Protein AF-A0AA35XFC2-F1 (afdb_monomer_lite)

Foldseek 3Di:
DDPPPPCDDFLADPVLVVLVVVVVVLLVCLVVVLVCNVVSVVVNLLSLLLLLLLLCVPQFPVLVPDPPVLDADPLQVVSSVCCCVQAEDDPPPPDPDDDDDDPSCPRHDYRDDDDPVQQQCDVLCLSNLVVSVSSLSSSLVSLVVLVVCVVSSVVRHDPVCVVVVVCSNVRPSVRSNSSVRSSNVSSVCVLDVPVVLVVQVVPDDPDPVPPDPDDRPSVVVVCCSVVSNVVPD

Organism: Geodia barretti (NCBI:txid519541)

Sequence (233 aa):
MRSSSSTRGPLLANTTLTVLRFFGHYMRMMNVLKPIAFDVLECLSQLFDYYLFGVYDFFVKDLEYLPDNTQLSSKLLTSLKRISESFIIASEEMTPMASHSTTDDQFKVTKPWVNSAVSLTDGNTLFGLSCRMVAVESLVHLAQQFENLLPYMECMIPESKMSFLRQFVSQTVQTAPELRKPAYHGIAIKALPCDQILQRMVTVKWDIRDIKSQHSSYVDSLVQILTCQEVHQ

InterPro domains:
  IPR019514 Syndetin, C-terminal [PF10474] (126-226)
  IPR040047 Syndetin [PTHR13258] (6-226)

pLDDT: mean 78.71, std 16.16, range [35.0, 95.81]

Secondary structure (DSSP, 8-state):
-------PPP---HHHHHHHHHHHHHHHHHHH-GGGHHHHHHHHHHHHHHHHHHHHHHHTGGG----GGGPPPHHHHHHHHHHHHHHEE-TT---S------TTGGG-EEPP---TT--SS-GGGGGGHHHHHHHHHHHHHHHHHHHHHHHHHHHHS-GGGHHHHHHHHHHTGGGGGGGHHHHHHHHHHHHS-HHHHHHHHHTS---TTT--SSPPHHHHHHHHHHHHTTTT-

Radius of gyration: 23.42 Å; chains: 1; bounding box: 45×32×81 Å

Structure (mmCIF, N/CA/C/O backbone):
data_AF-A0AA35XFC2-F1
#
_entry.id   AF-A0AA35XFC2-F1
#
loop_
_atom_site.group_PDB
_atom_site.id
_atom_site.type_symbol
_atom_site.label_atom_id
_atom_site.label_alt_id
_atom_site.label_comp_id
_atom_site.label_asym_id
_atom_site.label_entity_id
_atom_site.label_seq_id
_atom_site.pdbx_PDB_ins_code
_atom_site.Cartn_x
_atom_site.Cartn_y
_atom_site.Cartn_z
_atom_site.occupancy
_atom_site.B_iso_or_equiv
_atom_site.auth_seq_id
_atom_site.auth_comp_id
_atom_site.auth_asym_id
_atom_site.auth_atom_id
_atom_site.pdbx_PDB_model_num
ATOM 1 N N . MET A 1 1 ? -22.639 -5.103 -28.848 1.00 35.00 1 MET A N 1
ATOM 2 C CA . MET A 1 1 ? -21.876 -6.280 -28.380 1.00 35.00 1 MET A CA 1
ATOM 3 C C . MET A 1 1 ? -21.299 -5.942 -27.011 1.00 35.00 1 MET A C 1
ATOM 5 O O . MET A 1 1 ? -20.429 -5.089 -26.932 1.00 35.00 1 MET A O 1
ATOM 9 N N . ARG A 1 2 ? -21.865 -6.496 -25.930 1.00 35.19 2 ARG A N 1
ATOM 10 C CA . ARG A 1 2 ? -21.335 -6.345 -24.564 1.00 35.19 2 ARG A CA 1
ATOM 11 C C . ARG A 1 2 ? -20.136 -7.281 -24.435 1.00 35.19 2 ARG A C 1
ATOM 13 O O . ARG A 1 2 ? -20.319 -8.491 -24.514 1.00 35.19 2 ARG A O 1
ATOM 20 N N . SER A 1 3 ? -18.935 -6.736 -24.269 1.00 39.56 3 SER A N 1
ATOM 21 C CA . SER A 1 3 ? -17.773 -7.522 -23.861 1.00 39.56 3 SER A CA 1
ATOM 22 C C . SER A 1 3 ? -18.047 -8.089 -22.471 1.00 39.56 3 SER A C 1
ATOM 24 O O . SER A 1 3 ? -18.273 -7.337 -21.523 1.00 39.56 3 SER A O 1
ATOM 26 N N . SER A 1 4 ? -18.058 -9.411 -22.358 1.00 38.75 4 SER A N 1
ATOM 27 C CA . SER A 1 4 ? -18.057 -10.131 -21.092 1.00 38.75 4 SER A CA 1
ATOM 28 C C . SER A 1 4 ? -16.815 -9.730 -20.297 1.00 38.75 4 SER A C 1
ATOM 30 O O . SER A 1 4 ? -15.719 -10.230 -20.553 1.00 38.75 4 SER A O 1
ATOM 32 N N . SER A 1 5 ? -16.967 -8.810 -19.346 1.00 41.31 5 SER A N 1
ATOM 33 C CA . SER A 1 5 ? -15.978 -8.604 -18.297 1.00 41.31 5 SER A CA 1
ATOM 34 C C . SER A 1 5 ? -15.916 -9.899 -17.496 1.00 41.31 5 SER A C 1
ATOM 36 O O . SER A 1 5 ? -16.774 -10.152 -16.653 1.00 41.31 5 SER A O 1
ATOM 38 N N . SER A 1 6 ? -14.943 -10.756 -17.803 1.00 47.03 6 SER A N 1
ATOM 39 C CA . SER A 1 6 ? -14.538 -11.828 -16.902 1.00 47.03 6 SER A CA 1
ATOM 40 C C . SER A 1 6 ? -14.260 -11.167 -15.558 1.00 47.03 6 SER A C 1
ATOM 42 O O . SER A 1 6 ? -13.271 -10.445 -15.438 1.00 47.03 6 SER A O 1
ATOM 44 N N . THR A 1 7 ? -15.142 -11.360 -14.579 1.00 49.88 7 THR A N 1
ATOM 45 C CA . THR A 1 7 ? -15.007 -10.835 -13.218 1.00 49.88 7 THR A CA 1
ATOM 46 C C . THR A 1 7 ? -13.847 -11.566 -12.545 1.00 49.88 7 THR A C 1
ATOM 48 O O . THR A 1 7 ? -14.037 -12.484 -11.753 1.00 49.88 7 THR A O 1
ATOM 51 N N . ARG A 1 8 ? -12.612 -11.242 -12.946 1.00 66.62 8 ARG A N 1
ATOM 52 C CA . ARG A 1 8 ? -11.404 -11.720 -12.280 1.00 66.62 8 ARG A CA 1
ATOM 53 C C . ARG A 1 8 ? -11.463 -11.161 -10.862 1.00 66.62 8 ARG A C 1
ATOM 55 O O . ARG A 1 8 ? -11.641 -9.957 -10.686 1.00 66.62 8 ARG A O 1
ATOM 62 N N . GLY A 1 9 ? -11.413 -12.054 -9.875 1.00 74.44 9 GLY A N 1
ATOM 63 C CA . GLY A 1 9 ? -11.414 -11.680 -8.464 1.00 74.44 9 GLY A CA 1
ATOM 64 C C . GLY A 1 9 ? -10.260 -10.727 -8.126 1.00 74.44 9 GLY A C 1
ATOM 65 O O . GLY A 1 9 ? -9.338 -10.563 -8.931 1.00 74.44 9 GLY A O 1
ATOM 66 N N . PRO A 1 10 ? -10.301 -10.082 -6.950 1.00 82.62 10 PRO A N 1
ATOM 67 C CA . PRO A 1 10 ? -9.253 -9.155 -6.548 1.00 82.62 10 PRO A CA 1
ATOM 68 C C . PRO A 1 10 ? -7.893 -9.859 -6.476 1.00 82.62 10 PRO A C 1
ATOM 70 O O . PRO A 1 10 ? -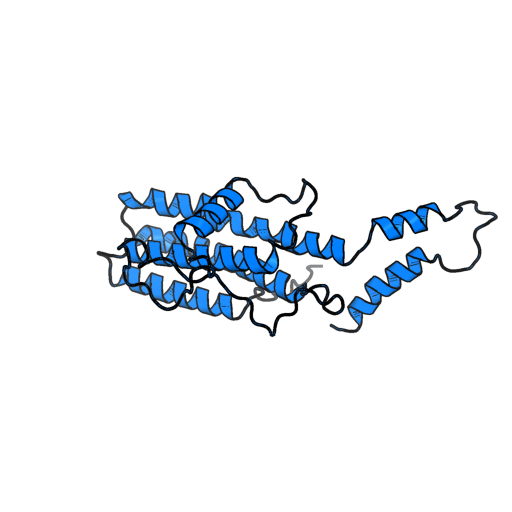7.792 -11.003 -6.028 1.00 82.62 10 PRO A O 1
ATOM 73 N N . LEU A 1 11 ? -6.843 -9.161 -6.907 1.00 85.50 11 LEU A N 1
ATOM 74 C CA . LEU A 1 11 ? -5.463 -9.612 -6.751 1.00 85.50 11 LEU A CA 1
ATOM 75 C C . LEU A 1 11 ? -5.070 -9.448 -5.284 1.00 85.50 11 LEU A C 1
ATOM 77 O O . LEU A 1 11 ? -5.029 -8.326 -4.784 1.00 85.50 11 LEU A O 1
ATOM 81 N N . LEU A 1 12 ? -4.829 -10.566 -4.596 1.00 89.50 12 LEU A N 1
ATOM 82 C CA . LEU A 1 12 ? -4.568 -10.585 -3.160 1.00 89.50 12 LEU A CA 1
ATOM 83 C C . LEU A 1 12 ? -3.344 -11.434 -2.824 1.00 89.50 12 LEU A C 1
ATOM 85 O O . LEU A 1 12 ? -3.270 -12.611 -3.174 1.00 89.50 12 LEU A O 1
ATOM 89 N N . ALA A 1 13 ? -2.409 -10.846 -2.083 1.00 91.94 13 ALA A N 1
ATOM 90 C CA . ALA A 1 13 ? -1.320 -11.565 -1.448 1.00 91.94 13 ALA A CA 1
ATOM 91 C C . ALA A 1 13 ? -1.831 -12.353 -0.233 1.00 91.94 13 ALA A C 1
ATOM 93 O O . ALA A 1 13 ? -2.756 -11.936 0.471 1.00 91.94 13 ALA A O 1
ATOM 94 N N . ASN A 1 14 ? -1.161 -13.466 0.077 1.00 91.00 14 ASN A N 1
ATOM 95 C CA . ASN A 1 14 ? -1.465 -14.276 1.262 1.00 91.00 14 ASN A CA 1
ATOM 96 C C . ASN A 1 14 ? -1.431 -13.447 2.555 1.00 91.00 14 ASN A C 1
ATOM 98 O O . ASN A 1 14 ? -2.310 -13.586 3.404 1.00 91.00 14 ASN A O 1
ATOM 102 N N . THR A 1 15 ? -0.461 -12.538 2.680 1.00 91.62 15 THR A N 1
ATOM 103 C CA . THR A 1 15 ? -0.349 -11.627 3.827 1.00 91.62 15 THR A CA 1
ATOM 104 C C . THR A 1 15 ? -1.590 -10.750 3.970 1.00 91.62 15 THR A C 1
ATOM 106 O O . THR A 1 15 ? -2.108 -10.605 5.071 1.00 91.62 15 THR A O 1
ATOM 109 N N . THR A 1 16 ? -2.131 -10.227 2.869 1.00 93.62 16 THR A N 1
ATOM 110 C CA . THR A 1 16 ? -3.340 -9.389 2.874 1.00 93.62 16 THR A CA 1
ATOM 111 C C . THR A 1 16 ? -4.568 -10.170 3.311 1.00 93.62 16 THR A C 1
ATOM 113 O O . THR A 1 16 ? -5.366 -9.664 4.092 1.00 93.62 16 THR A O 1
ATOM 116 N N . LEU A 1 17 ? -4.709 -11.423 2.863 1.00 93.62 17 LEU A N 1
ATOM 117 C CA . LEU A 1 17 ? -5.784 -12.303 3.326 1.00 93.62 17 LEU A CA 1
ATOM 118 C C . LEU A 1 17 ? -5.699 -12.535 4.837 1.00 93.62 17 LEU A C 1
ATOM 120 O O . LEU A 1 17 ? -6.719 -12.547 5.522 1.00 93.62 17 LEU A O 1
ATOM 124 N N . THR A 1 18 ? -4.490 -12.695 5.371 1.00 94.00 18 THR A N 1
ATOM 125 C CA . THR A 1 18 ? -4.266 -12.807 6.816 1.00 94.00 18 THR A CA 1
ATOM 126 C C . THR A 1 18 ? -4.624 -11.511 7.549 1.00 94.00 18 THR A C 1
ATOM 128 O O . THR A 1 18 ? -5.332 -11.568 8.551 1.00 94.00 18 THR A O 1
ATOM 131 N N . VAL A 1 19 ? -4.234 -10.343 7.028 1.00 94.88 19 VAL A N 1
ATOM 132 C CA . VAL A 1 19 ? -4.614 -9.036 7.601 1.00 94.88 19 VAL A CA 1
ATOM 133 C C . VAL A 1 19 ? -6.136 -8.836 7.581 1.00 94.88 19 VAL A C 1
ATOM 135 O O . VAL A 1 19 ? -6.712 -8.450 8.594 1.00 94.88 19 VAL A O 1
ATOM 138 N N . LEU A 1 20 ? -6.818 -9.195 6.489 1.00 93.88 20 LEU A N 1
ATOM 139 C CA . LEU A 1 20 ? -8.285 -9.158 6.403 1.00 93.88 20 LEU A CA 1
ATOM 140 C C . LEU A 1 20 ? -8.959 -10.086 7.421 1.00 93.88 20 LEU A C 1
ATOM 142 O O . LEU A 1 20 ? -9.974 -9.723 8.016 1.00 93.88 20 LEU A O 1
ATOM 146 N N . ARG A 1 21 ? -8.400 -11.278 7.665 1.00 94.38 21 ARG A N 1
ATOM 147 C CA . ARG A 1 21 ? -8.893 -12.159 8.737 1.00 94.38 21 ARG A CA 1
ATOM 148 C C . ARG A 1 21 ? -8.755 -11.488 10.099 1.00 94.38 21 ARG A C 1
ATOM 150 O O . ARG A 1 21 ? -9.705 -11.521 10.880 1.00 94.38 21 ARG A O 1
ATOM 157 N N . PHE A 1 22 ? -7.620 -10.839 10.366 1.00 94.44 22 PHE A N 1
ATOM 158 C CA . PHE A 1 22 ? -7.449 -10.066 11.593 1.00 94.44 22 PHE A CA 1
ATOM 159 C C . PHE A 1 22 ? -8.472 -8.942 11.701 1.00 94.44 22 PHE A C 1
ATOM 161 O O . PHE A 1 22 ? -9.085 -8.832 12.756 1.00 94.44 22 PHE A O 1
ATOM 168 N N . PHE A 1 23 ? -8.767 -8.197 10.633 1.00 94.25 23 PHE A N 1
ATOM 169 C CA . PHE A 1 23 ? -9.815 -7.167 10.664 1.00 94.25 23 PHE A CA 1
ATOM 170 C C . PHE A 1 23 ? -11.144 -7.735 11.173 1.00 94.25 23 PHE A C 1
ATOM 172 O O . PHE A 1 23 ? -11.759 -7.157 12.064 1.00 94.25 23 PHE A O 1
ATOM 179 N N . GLY A 1 24 ? -11.544 -8.919 10.701 1.00 93.25 24 GLY A N 1
ATOM 180 C CA . GLY A 1 24 ? -12.728 -9.612 11.215 1.00 93.25 24 GLY A CA 1
ATOM 181 C C . GLY A 1 24 ? -12.648 -9.947 12.713 1.00 93.25 24 GLY A C 1
ATOM 182 O O . GLY A 1 24 ? -13.630 -9.777 13.439 1.00 93.25 24 GLY A O 1
ATOM 183 N N . HIS A 1 25 ? -11.485 -10.386 13.201 1.00 94.19 25 HIS A N 1
ATOM 184 C CA . HIS A 1 25 ? -11.264 -10.648 14.627 1.00 94.19 25 HIS A CA 1
ATOM 185 C C . HIS A 1 25 ? -11.325 -9.372 15.479 1.00 94.19 25 HIS A C 1
ATOM 187 O O . HIS A 1 25 ? -12.015 -9.376 16.499 1.00 94.19 25 HIS A O 1
ATOM 193 N N . TYR A 1 26 ? -10.680 -8.284 15.044 1.00 94.50 26 TYR A N 1
ATOM 194 C CA . TYR A 1 26 ? -10.731 -6.977 15.708 1.00 94.50 26 TYR A CA 1
ATOM 195 C C . TYR A 1 26 ? -12.166 -6.443 15.753 1.00 94.50 26 TYR A C 1
ATOM 197 O O . TYR A 1 26 ? -12.653 -6.090 16.823 1.00 94.50 26 TYR A O 1
ATOM 205 N N . MET A 1 27 ? -12.900 -6.504 14.639 1.00 92.88 27 MET A N 1
ATOM 206 C CA . MET A 1 27 ? -14.313 -6.109 14.587 1.00 92.88 27 MET A CA 1
ATOM 207 C C . MET A 1 27 ? -15.176 -6.917 15.560 1.00 92.88 27 MET A C 1
ATOM 209 O O . MET A 1 27 ? -15.992 -6.366 16.299 1.00 92.88 27 MET A O 1
ATOM 213 N N . ARG A 1 28 ? -14.976 -8.239 15.629 1.00 93.81 28 ARG A N 1
ATOM 214 C CA . ARG A 1 28 ? -15.680 -9.077 16.609 1.00 93.81 28 ARG A CA 1
ATOM 215 C C . ARG A 1 28 ? -15.333 -8.680 18.044 1.00 93.81 28 ARG A C 1
ATOM 217 O O . ARG A 1 28 ? -16.224 -8.646 18.890 1.00 93.81 28 ARG A O 1
ATOM 224 N N . MET A 1 29 ? -14.066 -8.385 18.314 1.00 92.88 29 MET A N 1
ATOM 225 C CA . MET A 1 29 ? -13.598 -7.961 19.630 1.00 92.88 29 MET A CA 1
ATOM 226 C C . MET A 1 29 ? -14.210 -6.617 20.036 1.00 92.88 29 MET A C 1
ATOM 228 O O . MET A 1 29 ? -14.727 -6.520 21.144 1.00 92.88 29 MET A O 1
ATOM 232 N N . MET A 1 30 ? -14.277 -5.641 19.123 1.00 92.81 30 MET A N 1
ATOM 233 C CA . MET A 1 30 ? -14.988 -4.372 19.334 1.00 92.81 30 MET A CA 1
ATOM 234 C C . MET A 1 30 ? -16.465 -4.596 19.685 1.00 92.81 30 MET A C 1
ATOM 236 O O . MET A 1 30 ? -17.012 -3.894 20.532 1.00 92.81 30 MET A O 1
ATOM 240 N N . ASN A 1 31 ? -17.118 -5.593 19.071 1.00 91.50 31 ASN A N 1
ATOM 241 C CA . ASN A 1 31 ? -18.538 -5.867 19.319 1.00 91.50 31 ASN A CA 1
ATOM 242 C C . ASN A 1 31 ? -18.791 -6.422 20.724 1.00 91.50 31 ASN A C 1
ATOM 244 O O . ASN A 1 31 ? -19.764 -6.061 21.384 1.00 91.50 31 ASN A O 1
ATOM 248 N N . VAL A 1 32 ? -17.927 -7.344 21.154 1.00 93.19 32 VAL A N 1
ATOM 249 C CA . VAL A 1 32 ? -18.057 -8.048 22.436 1.00 93.19 32 VAL A CA 1
ATOM 250 C C . VAL A 1 32 ? -17.561 -7.173 23.587 1.00 93.19 32 VAL A C 1
ATOM 252 O O . VAL A 1 32 ? -18.186 -7.128 24.643 1.00 93.19 32 VAL A O 1
ATOM 255 N N . LEU A 1 33 ? -16.462 -6.449 23.378 1.00 91.81 33 LEU A N 1
ATOM 256 C CA . LEU A 1 33 ? -15.765 -5.663 24.392 1.00 91.81 33 LEU A CA 1
ATOM 257 C C . LEU A 1 33 ? -16.009 -4.163 24.187 1.00 91.81 33 LEU A C 1
ATOM 259 O O . LEU A 1 33 ? -15.071 -3.376 24.084 1.00 91.81 33 LEU A O 1
ATOM 263 N N . LYS A 1 34 ? -17.286 -3.759 24.170 1.00 87.19 34 LYS A N 1
ATOM 264 C CA . LYS A 1 34 ? -17.702 -2.356 23.975 1.00 87.19 34 LYS A CA 1
ATOM 265 C C . LYS A 1 34 ? -16.940 -1.327 24.830 1.00 87.19 34 LYS A C 1
ATOM 267 O O . LYS A 1 34 ? -16.598 -0.283 24.279 1.00 87.19 34 LYS A O 1
ATOM 272 N N . PRO A 1 35 ? -16.627 -1.578 26.122 1.00 90.06 35 PRO A N 1
ATOM 273 C CA . PRO A 1 35 ? -15.904 -0.602 26.943 1.00 90.06 35 PRO A CA 1
ATOM 274 C C . PRO A 1 35 ? -14.516 -0.230 26.405 1.00 90.06 35 PRO A C 1
ATOM 276 O O . PRO A 1 35 ? -14.083 0.898 26.605 1.00 90.06 35 PRO A O 1
ATOM 279 N N . ILE A 1 36 ? -13.851 -1.155 25.705 1.00 90.19 36 ILE A N 1
ATOM 280 C CA . ILE A 1 36 ? -12.505 -0.977 25.134 1.00 90.19 36 ILE A CA 1
ATOM 281 C C . ILE A 1 36 ? -12.520 -0.994 23.599 1.00 90.19 36 ILE A C 1
ATOM 283 O O . ILE A 1 36 ? -11.484 -1.156 22.961 1.00 90.19 36 ILE A O 1
ATOM 287 N N . ALA A 1 37 ? -13.692 -0.843 22.970 1.00 90.81 37 ALA A N 1
ATOM 288 C CA . ALA A 1 37 ? -13.826 -0.935 21.514 1.00 90.81 37 ALA A CA 1
ATOM 289 C C . ALA A 1 37 ? -12.952 0.088 20.776 1.00 90.81 37 ALA A C 1
ATOM 291 O O . ALA A 1 37 ? -12.489 -0.179 19.671 1.00 90.81 37 ALA A O 1
ATOM 292 N N . PHE A 1 38 ? -12.699 1.242 21.392 1.00 92.06 38 PHE A N 1
ATOM 293 C CA . PHE A 1 38 ? -11.791 2.227 20.825 1.00 92.06 38 PHE A CA 1
ATOM 294 C C . PHE A 1 38 ? -10.325 1.789 20.862 1.00 92.06 38 PHE A C 1
ATOM 296 O O . PHE A 1 38 ? -9.625 1.981 19.879 1.00 92.06 38 PHE A O 1
ATOM 303 N N . ASP A 1 39 ? -9.866 1.167 21.942 1.00 91.38 39 ASP A N 1
ATOM 304 C CA . ASP A 1 39 ? -8.469 0.730 22.043 1.00 91.38 39 ASP A CA 1
ATOM 305 C C . ASP A 1 39 ? -8.203 -0.385 21.013 1.00 91.38 39 ASP A C 1
ATOM 307 O O . ASP A 1 39 ? -7.188 -0.414 20.322 1.00 91.38 39 ASP A O 1
ATOM 311 N N . VAL A 1 40 ? -9.197 -1.258 20.809 1.00 93.38 40 VAL A N 1
ATOM 312 C CA . VAL A 1 40 ? -9.189 -2.273 19.744 1.00 93.38 40 VAL A CA 1
ATOM 313 C C . VAL A 1 40 ? -9.176 -1.623 18.351 1.00 93.38 40 VAL A C 1
ATOM 315 O O . VAL A 1 40 ? -8.493 -2.118 17.453 1.00 93.38 40 VAL A O 1
ATOM 318 N N . LEU A 1 41 ? -9.895 -0.510 18.166 1.00 93.25 41 LEU A N 1
ATOM 319 C CA . LEU A 1 41 ? -9.860 0.277 16.933 1.00 93.25 41 LEU A CA 1
ATOM 320 C C . LEU A 1 41 ? -8.472 0.881 16.682 1.00 93.25 41 LEU A C 1
ATOM 322 O O . LEU A 1 41 ? -7.994 0.836 15.551 1.00 93.25 41 LEU A O 1
ATOM 326 N N . GLU A 1 42 ? -7.811 1.421 17.704 1.00 91.69 42 GLU A N 1
ATOM 327 C CA . GLU A 1 42 ? -6.451 1.952 17.569 1.00 91.69 42 GLU A CA 1
ATOM 328 C C . GLU A 1 42 ? -5.474 0.865 17.115 1.00 91.69 42 GLU A C 1
ATOM 330 O O . GLU A 1 42 ? -4.716 1.081 16.168 1.00 91.69 42 GLU A O 1
ATOM 335 N N . CYS A 1 43 ? -5.550 -0.334 17.698 1.00 91.94 43 CYS A N 1
ATOM 336 C CA . CYS A 1 43 ? -4.745 -1.472 17.255 1.00 91.94 43 CYS A CA 1
ATOM 337 C C . CYS A 1 43 ? -5.052 -1.891 15.805 1.00 91.94 43 CYS A C 1
ATOM 339 O O . CYS A 1 43 ? -4.146 -2.259 15.057 1.00 91.94 43 CYS A O 1
ATOM 341 N N . LEU A 1 44 ? -6.318 -1.829 15.384 1.00 94.12 44 LEU A N 1
ATOM 342 C CA . LEU A 1 44 ? -6.713 -2.112 14.003 1.00 94.12 44 LEU A CA 1
ATOM 343 C C . LEU A 1 44 ? -6.133 -1.076 13.023 1.00 94.12 44 LEU A C 1
ATOM 345 O O . LEU A 1 44 ? -5.626 -1.446 11.961 1.00 94.12 44 LEU A O 1
ATOM 349 N N . SER A 1 45 ? -6.157 0.206 13.392 1.00 93.00 45 SER A N 1
ATOM 350 C CA . SER A 1 45 ? -5.526 1.285 12.625 1.00 93.00 45 SER A CA 1
ATOM 351 C C . SER A 1 45 ? -4.006 1.111 12.546 1.00 93.00 45 SER A C 1
ATOM 353 O O . SER A 1 45 ? -3.434 1.237 11.465 1.00 93.00 45 SER A O 1
ATOM 355 N N . GLN A 1 46 ? -3.355 0.735 13.651 1.00 91.44 46 GLN A N 1
ATOM 356 C CA . GLN A 1 46 ? -1.920 0.424 13.692 1.00 91.44 46 GLN A CA 1
ATOM 357 C C . GLN A 1 46 ? -1.554 -0.761 12.787 1.00 91.44 46 GLN A C 1
ATOM 359 O O . GLN A 1 46 ? -0.529 -0.728 12.108 1.00 91.44 46 GLN A O 1
ATOM 364 N N . LEU A 1 47 ? -2.397 -1.797 12.726 1.00 92.62 47 LEU A N 1
ATOM 365 C CA . LEU A 1 47 ? -2.195 -2.931 11.823 1.00 92.62 47 LEU A CA 1
ATOM 366 C C . LEU A 1 47 ? -2.236 -2.496 10.349 1.00 92.62 47 LEU A C 1
ATOM 368 O O . LEU A 1 47 ? -1.418 -2.955 9.548 1.00 92.62 47 LEU A O 1
ATOM 372 N N . PHE A 1 48 ? -3.165 -1.605 9.990 1.00 94.50 48 PHE A N 1
ATOM 373 C CA . PHE A 1 48 ? -3.209 -1.028 8.647 1.00 94.50 48 PHE A CA 1
ATOM 374 C C . PHE A 1 48 ? -1.975 -0.158 8.368 1.00 94.50 48 PHE A C 1
ATOM 376 O O . PHE A 1 48 ? -1.346 -0.335 7.327 1.00 94.50 48 PHE A O 1
ATOM 383 N N . ASP A 1 49 ? -1.592 0.720 9.304 1.00 92.12 49 ASP A N 1
ATOM 384 C CA . ASP A 1 49 ? -0.389 1.561 9.217 1.00 92.12 49 ASP A CA 1
ATOM 385 C C . ASP A 1 49 ? 0.873 0.715 8.977 1.00 92.12 49 ASP A C 1
ATOM 387 O O . ASP A 1 49 ? 1.658 0.999 8.071 1.00 92.12 49 ASP A O 1
ATOM 391 N N . TYR A 1 50 ? 1.048 -0.366 9.742 1.00 90.94 50 TYR A N 1
ATOM 392 C CA . TYR A 1 50 ? 2.185 -1.276 9.608 1.00 90.94 50 TYR A CA 1
ATOM 393 C C . TYR A 1 50 ? 2.213 -1.961 8.240 1.00 90.94 50 TYR A C 1
ATOM 395 O O . TYR A 1 50 ? 3.264 -2.057 7.602 1.00 90.94 50 TYR A O 1
ATOM 403 N N . TYR A 1 51 ? 1.055 -2.419 7.762 1.00 93.25 51 TYR A N 1
ATOM 404 C CA . TYR A 1 51 ? 0.950 -3.066 6.461 1.00 93.25 51 TYR A CA 1
ATOM 405 C C . TYR A 1 51 ? 1.219 -2.086 5.307 1.00 93.25 51 TYR A C 1
ATOM 407 O O . TYR A 1 51 ? 1.987 -2.409 4.399 1.00 93.25 51 TYR A O 1
ATOM 415 N N . LEU A 1 52 ? 0.655 -0.874 5.371 1.00 92.81 52 LEU A N 1
ATOM 416 C CA . LEU A 1 52 ? 0.921 0.215 4.428 1.00 92.81 52 LEU A CA 1
ATOM 417 C C . LEU A 1 52 ? 2.416 0.549 4.379 1.00 92.81 52 LEU A C 1
ATOM 419 O O . LEU A 1 52 ? 3.005 0.593 3.297 1.00 92.81 52 LEU A O 1
ATOM 423 N N . PHE A 1 53 ? 3.034 0.742 5.546 1.00 90.94 53 PHE A N 1
ATOM 424 C CA . PHE A 1 53 ? 4.455 1.050 5.642 1.00 90.94 53 PHE A CA 1
ATOM 425 C C . PHE A 1 53 ? 5.324 -0.084 5.095 1.00 90.94 53 PHE A C 1
ATOM 427 O O . PHE A 1 53 ? 6.263 0.184 4.352 1.00 90.94 53 PHE A O 1
ATOM 434 N N . GLY A 1 54 ? 5.006 -1.344 5.404 1.00 89.88 54 GLY A N 1
ATOM 435 C CA . GLY A 1 54 ? 5.735 -2.492 4.866 1.00 89.88 54 GLY A CA 1
ATOM 436 C C . GLY A 1 54 ? 5.695 -2.535 3.338 1.00 89.88 54 GLY A C 1
ATOM 437 O O . GLY A 1 54 ? 6.730 -2.696 2.699 1.00 89.88 54 GLY A O 1
ATOM 438 N N . VAL A 1 55 ? 4.525 -2.314 2.730 1.00 91.62 55 VAL A N 1
ATOM 439 C CA . VAL A 1 55 ? 4.406 -2.256 1.262 1.00 91.62 55 VAL A CA 1
ATOM 440 C C . VAL A 1 55 ? 5.226 -1.098 0.683 1.00 91.62 55 VAL A C 1
ATOM 442 O O . VAL A 1 55 ? 5.911 -1.281 -0.323 1.00 91.62 55 VAL A O 1
ATOM 445 N N . TYR A 1 56 ? 5.205 0.070 1.325 1.00 90.50 56 TYR A N 1
ATOM 446 C CA . TYR A 1 56 ? 6.016 1.216 0.914 1.00 90.50 56 TYR A CA 1
ATOM 447 C C . TYR A 1 56 ? 7.528 0.941 1.014 1.00 90.50 56 TYR A C 1
ATOM 449 O O . TYR A 1 56 ? 8.246 1.106 0.025 1.00 90.50 56 TYR A O 1
ATOM 457 N N . ASP A 1 57 ? 8.016 0.499 2.177 1.00 87.69 57 ASP A N 1
ATOM 458 C CA . ASP A 1 57 ? 9.449 0.295 2.431 1.00 87.69 57 ASP A CA 1
ATOM 459 C C . ASP A 1 57 ? 10.025 -0.806 1.532 1.00 87.69 57 ASP A C 1
ATOM 461 O O . ASP A 1 57 ? 11.133 -0.656 1.033 1.00 87.69 57 ASP A O 1
ATOM 465 N N . PHE A 1 58 ? 9.255 -1.858 1.237 1.00 86.31 58 PHE A N 1
ATOM 466 C CA . PHE A 1 58 ? 9.717 -2.963 0.392 1.00 86.31 58 PHE A CA 1
ATOM 467 C C . PHE A 1 58 ? 9.648 -2.670 -1.103 1.00 86.31 58 PHE A C 1
ATOM 469 O O . PHE A 1 58 ? 10.529 -3.061 -1.867 1.00 86.31 58 PHE A O 1
ATOM 476 N N . PHE A 1 59 ? 8.552 -2.058 -1.556 1.00 86.06 59 PHE A N 1
ATOM 477 C CA . PHE A 1 59 ? 8.212 -2.043 -2.977 1.00 86.06 59 PHE A CA 1
ATOM 478 C C . PHE A 1 59 ? 8.280 -0.656 -3.616 1.00 86.06 59 PHE A C 1
ATOM 480 O O . PHE A 1 59 ? 8.169 -0.566 -4.842 1.00 86.06 59 PHE A O 1
ATOM 487 N N . VAL A 1 60 ? 8.485 0.405 -2.834 1.00 84.62 60 VAL A N 1
ATOM 488 C CA . VAL A 1 60 ? 8.463 1.788 -3.333 1.00 84.62 60 VAL A CA 1
ATOM 489 C C . VAL A 1 60 ? 9.712 2.576 -2.948 1.00 84.62 60 VAL A C 1
ATOM 491 O O . VAL A 1 60 ? 10.239 3.291 -3.794 1.00 84.62 60 VAL A O 1
ATOM 494 N N . LYS A 1 61 ? 10.224 2.427 -1.724 1.00 81.69 61 LYS A N 1
ATOM 495 C CA . LYS A 1 61 ? 11.330 3.242 -1.196 1.00 81.69 61 LYS A CA 1
ATOM 496 C C . LYS A 1 61 ? 12.609 3.209 -2.045 1.00 81.69 61 LYS A C 1
ATOM 498 O O . LYS A 1 61 ? 13.165 4.256 -2.346 1.00 81.69 61 LYS A O 1
ATOM 503 N N . ASP A 1 62 ? 13.014 2.040 -2.539 1.00 70.38 62 ASP A N 1
ATOM 504 C CA . ASP A 1 62 ? 14.217 1.886 -3.386 1.00 70.38 62 ASP A CA 1
ATOM 505 C C . ASP A 1 62 ? 14.087 2.509 -4.796 1.00 70.38 62 ASP A C 1
ATOM 507 O O . ASP A 1 62 ? 14.974 2.370 -5.647 1.00 70.38 62 ASP A O 1
ATOM 511 N N . LEU A 1 63 ? 12.949 3.141 -5.093 1.00 68.50 63 LEU A N 1
ATOM 512 C CA . LEU A 1 63 ? 12.652 3.804 -6.361 1.00 68.50 63 LEU A CA 1
ATOM 513 C C . LEU A 1 63 ? 12.718 5.337 -6.238 1.00 68.50 63 LEU A C 1
ATOM 515 O O . LEU A 1 63 ? 12.205 6.015 -7.113 1.00 68.50 63 LEU A O 1
ATOM 519 N N . GLU A 1 64 ? 13.362 5.890 -5.203 1.00 55.88 64 GLU A N 1
ATOM 520 C CA . GLU A 1 64 ? 13.427 7.332 -4.869 1.00 55.88 64 GLU A CA 1
ATOM 521 C C . GLU A 1 64 ? 13.827 8.300 -6.010 1.00 55.88 64 GLU A C 1
ATOM 523 O O . GLU A 1 64 ? 13.540 9.490 -5.925 1.00 55.88 64 GLU A O 1
ATOM 528 N N . TYR A 1 65 ? 14.394 7.823 -7.122 1.00 58.31 65 TYR A N 1
ATOM 529 C CA . TYR A 1 65 ? 14.721 8.636 -8.307 1.00 58.31 65 TYR A CA 1
ATOM 530 C C . TYR A 1 65 ? 13.559 8.785 -9.301 1.00 58.31 65 TYR A C 1
ATOM 532 O O . TYR A 1 65 ? 13.747 8.704 -10.517 1.00 58.31 65 TYR A O 1
ATOM 540 N N . LEU A 1 66 ? 12.338 8.970 -8.805 1.00 59.84 66 LEU A N 1
ATOM 541 C CA . LEU A 1 66 ? 11.181 9.184 -9.668 1.00 59.84 66 LEU A CA 1
ATOM 542 C C . LEU A 1 66 ? 11.085 10.657 -10.102 1.00 59.84 66 LEU A C 1
ATOM 544 O O . LEU A 1 66 ? 11.242 11.547 -9.267 1.00 59.84 66 LEU A O 1
ATOM 548 N N . PRO A 1 67 ? 10.776 10.938 -11.381 1.00 60.56 67 PRO A N 1
ATOM 549 C CA . PRO A 1 67 ? 10.526 12.300 -11.846 1.00 60.56 67 PRO A CA 1
ATOM 550 C C . PRO A 1 67 ? 9.346 12.936 -11.089 1.00 60.56 67 PRO A C 1
ATOM 552 O O . PRO A 1 67 ? 8.414 12.227 -10.693 1.00 60.56 67 PRO A O 1
ATOM 555 N N . ASP A 1 68 ? 9.363 14.269 -10.942 1.00 57.75 68 ASP A N 1
ATOM 556 C CA . ASP A 1 68 ? 8.463 15.076 -10.087 1.00 57.75 68 ASP A CA 1
ATOM 557 C C . ASP A 1 68 ? 6.965 14.716 -10.186 1.00 57.75 68 ASP A C 1
ATOM 559 O O . ASP A 1 68 ? 6.226 14.791 -9.208 1.00 57.75 68 ASP A O 1
ATOM 563 N N . ASN A 1 69 ? 6.513 14.222 -11.341 1.00 57.41 69 ASN A N 1
ATOM 564 C CA . ASN A 1 69 ? 5.126 13.813 -11.594 1.00 57.41 69 ASN A CA 1
ATOM 565 C C . ASN A 1 69 ? 4.684 12.504 -10.900 1.00 57.41 69 ASN A C 1
ATOM 567 O O . ASN A 1 69 ? 3.514 12.120 -11.003 1.00 57.41 69 ASN A O 1
ATOM 571 N N . THR A 1 70 ? 5.593 11.808 -10.212 1.00 60.34 70 THR A N 1
ATOM 572 C CA . THR A 1 70 ? 5.319 10.546 -9.491 1.00 60.34 70 THR A CA 1
ATOM 573 C C . THR A 1 70 ? 5.558 10.662 -7.986 1.00 60.34 70 THR A C 1
ATOM 575 O O . THR A 1 70 ? 5.546 9.655 -7.278 1.00 60.34 70 THR A O 1
ATOM 578 N N . GLN A 1 71 ? 5.782 11.882 -7.495 1.00 67.81 71 GLN A N 1
ATOM 579 C CA . GLN A 1 71 ? 5.986 12.128 -6.076 1.00 67.81 71 GLN A CA 1
ATOM 580 C C . GLN A 1 71 ? 4.714 11.806 -5.285 1.00 67.81 71 GLN A C 1
ATOM 582 O O . GLN A 1 71 ? 3.592 12.112 -5.699 1.00 67.81 71 GLN A O 1
ATOM 587 N N . LEU A 1 72 ? 4.910 11.148 -4.144 1.00 79.19 72 LEU A N 1
ATOM 588 C CA . LEU A 1 72 ? 3.850 10.858 -3.183 1.00 79.19 72 LEU A CA 1
ATOM 589 C C . LEU A 1 72 ? 3.284 12.165 -2.621 1.00 79.19 72 LEU A C 1
ATOM 591 O O . LEU A 1 72 ? 4.014 13.151 -2.489 1.00 79.19 72 LEU A O 1
ATOM 595 N N . SER A 1 73 ? 2.000 12.187 -2.252 1.00 81.12 73 SER A N 1
ATOM 596 C CA . SER A 1 73 ? 1.444 13.382 -1.618 1.00 81.12 73 SER A CA 1
ATOM 597 C C . SER A 1 73 ? 2.160 13.687 -0.299 1.00 81.12 73 SER A C 1
ATOM 599 O O . SER A 1 73 ? 2.595 12.794 0.435 1.00 81.12 73 SER A O 1
ATOM 601 N N . SER A 1 74 ? 2.221 14.971 0.059 1.00 78.06 74 SER A N 1
ATOM 602 C CA . SER A 1 74 ? 2.751 15.402 1.359 1.00 78.06 74 SER A CA 1
ATOM 603 C C . SER A 1 74 ? 2.013 14.751 2.535 1.00 78.06 74 SER A C 1
ATOM 605 O O . SER A 1 74 ? 2.622 14.494 3.573 1.00 78.06 74 SER A O 1
ATOM 607 N N . LYS A 1 75 ? 0.724 14.423 2.369 1.00 83.06 75 LYS A N 1
ATOM 608 C CA . LYS A 1 75 ? -0.089 13.700 3.358 1.00 83.06 75 LYS A CA 1
ATOM 609 C C . LYS A 1 75 ? 0.425 12.283 3.602 1.00 83.06 75 LYS A C 1
ATOM 611 O O . LYS A 1 75 ? 0.627 11.902 4.756 1.00 83.06 75 LYS A O 1
ATOM 616 N N . LEU A 1 76 ? 0.661 11.522 2.533 1.00 82.31 76 LEU A N 1
ATOM 617 C CA . LEU A 1 76 ? 1.176 10.160 2.632 1.00 82.31 76 LEU A CA 1
ATOM 618 C C . LEU A 1 76 ? 2.598 10.155 3.194 1.00 82.31 76 LEU A C 1
ATOM 620 O O . LEU A 1 76 ? 2.879 9.390 4.108 1.00 82.31 76 LEU A O 1
ATOM 624 N N . LEU A 1 77 ? 3.467 11.057 2.729 1.00 83.81 77 LEU A N 1
ATOM 625 C CA . LEU A 1 77 ? 4.832 11.187 3.251 1.00 83.81 77 LEU A CA 1
ATOM 626 C C . LEU A 1 77 ? 4.852 11.519 4.746 1.00 83.81 77 LEU A C 1
ATOM 628 O O . LEU A 1 77 ? 5.603 10.910 5.503 1.00 83.81 77 LEU A O 1
ATOM 632 N N . THR A 1 78 ? 3.992 12.438 5.187 1.00 83.25 78 THR A N 1
ATOM 633 C CA . THR A 1 78 ? 3.864 12.783 6.611 1.00 83.25 78 THR A CA 1
ATOM 634 C C . THR A 1 78 ? 3.361 11.589 7.422 1.00 83.25 78 THR A C 1
ATOM 636 O O . THR A 1 78 ? 3.875 11.321 8.505 1.00 83.25 78 THR A O 1
ATOM 639 N N . SER A 1 79 ? 2.396 10.838 6.885 1.00 82.44 79 SER A N 1
ATOM 640 C CA . SER A 1 79 ? 1.859 9.635 7.530 1.00 82.44 79 SER A CA 1
ATOM 641 C C . SER A 1 79 ? 2.906 8.524 7.620 1.00 82.44 79 SER A C 1
ATOM 643 O O . SER A 1 79 ? 3.105 7.975 8.696 1.00 82.44 79 SER A O 1
ATOM 645 N N . LEU A 1 80 ? 3.642 8.244 6.542 1.00 83.38 80 LEU A N 1
ATOM 646 C CA . LEU A 1 80 ? 4.735 7.267 6.521 1.00 83.38 80 LEU A CA 1
ATOM 647 C C . LEU A 1 80 ? 5.859 7.651 7.486 1.00 83.38 80 LEU A C 1
ATOM 649 O O . LEU A 1 80 ? 6.352 6.791 8.214 1.00 83.38 80 LEU A O 1
ATOM 653 N N . LYS A 1 81 ? 6.220 8.939 7.538 1.00 84.44 81 LYS A N 1
ATOM 654 C CA . LYS A 1 81 ? 7.204 9.461 8.489 1.00 84.44 81 LYS A CA 1
ATOM 655 C C . LYS A 1 81 ? 6.737 9.248 9.930 1.00 84.44 81 LYS A C 1
ATOM 657 O O . LYS A 1 81 ? 7.463 8.630 10.705 1.00 84.44 81 LYS A O 1
ATOM 662 N N . ARG A 1 82 ? 5.495 9.634 10.252 1.00 84.50 82 ARG A N 1
ATOM 663 C CA . ARG A 1 82 ? 4.871 9.384 11.563 1.00 84.50 82 ARG A CA 1
ATOM 664 C C . ARG A 1 82 ? 4.916 7.901 11.935 1.00 84.50 82 ARG A C 1
ATOM 666 O O . ARG A 1 82 ? 5.298 7.573 13.049 1.00 84.50 82 ARG A O 1
ATOM 673 N N . ILE A 1 83 ? 4.554 7.003 11.018 1.00 82.69 83 ILE A N 1
ATOM 674 C CA . ILE A 1 83 ? 4.576 5.553 11.272 1.00 82.69 83 ILE A CA 1
ATOM 675 C C . ILE A 1 83 ? 6.009 5.083 11.553 1.00 82.69 83 ILE A C 1
ATOM 677 O O . ILE A 1 83 ? 6.236 4.364 12.522 1.00 82.69 83 ILE A O 1
ATOM 681 N N . SER A 1 84 ? 6.987 5.527 10.758 1.00 79.25 84 SER A N 1
ATOM 682 C CA . SER A 1 84 ? 8.389 5.143 10.958 1.00 79.25 84 SER A CA 1
ATOM 683 C C . SER A 1 84 ? 8.978 5.640 12.279 1.00 79.25 84 SER A C 1
ATOM 685 O O . SER A 1 84 ? 9.708 4.898 12.922 1.00 79.25 84 SER A O 1
ATOM 687 N N . GLU A 1 85 ? 8.634 6.857 12.705 1.00 77.00 85 GLU A N 1
ATOM 688 C CA . GLU A 1 85 ? 9.190 7.487 13.909 1.00 77.00 85 GLU A CA 1
ATOM 689 C C . GLU A 1 85 ? 8.471 7.044 15.188 1.00 77.00 85 GLU A C 1
ATOM 691 O O . GLU A 1 85 ? 9.098 6.891 16.232 1.00 77.00 85 GLU A O 1
ATOM 696 N N . SER A 1 86 ? 7.151 6.845 15.126 1.00 69.38 86 SER A N 1
ATOM 697 C CA . SER A 1 86 ? 6.334 6.537 16.306 1.00 69.38 86 SER A CA 1
ATOM 698 C C . SER A 1 86 ? 6.136 5.042 16.549 1.00 69.38 86 SER A C 1
ATOM 700 O O . SER A 1 86 ? 5.854 4.658 17.679 1.00 69.38 86 SER A O 1
ATOM 702 N N . PHE A 1 87 ? 6.236 4.197 15.517 1.00 64.75 87 PHE A N 1
ATOM 703 C CA . PHE A 1 87 ? 5.787 2.802 15.606 1.00 64.75 87 PHE A CA 1
ATOM 704 C C . PHE A 1 87 ? 6.880 1.764 15.330 1.00 64.75 87 PHE A C 1
ATOM 706 O O . PHE A 1 87 ? 6.708 0.607 15.705 1.00 64.75 87 PHE A O 1
ATOM 713 N N . ILE A 1 88 ? 8.000 2.134 14.697 1.00 73.44 88 ILE A N 1
ATOM 714 C CA . ILE A 1 88 ? 9.010 1.168 14.242 1.00 73.44 88 ILE A CA 1
ATOM 715 C C . ILE A 1 88 ? 10.299 1.299 15.048 1.00 73.44 88 ILE A C 1
ATOM 717 O O . ILE A 1 88 ? 10.927 2.352 15.067 1.00 73.44 88 ILE A O 1
ATOM 721 N N . ILE A 1 89 ? 10.737 0.198 15.664 1.00 67.62 89 ILE A N 1
ATOM 722 C CA . ILE A 1 89 ? 12.091 0.102 16.219 1.00 67.62 89 ILE A CA 1
ATOM 723 C C . ILE A 1 89 ? 13.050 -0.067 15.039 1.00 67.62 89 ILE A C 1
ATOM 725 O O . ILE A 1 89 ? 12.982 -1.069 14.317 1.00 67.62 89 ILE A O 1
ATOM 729 N N . ALA A 1 90 ? 13.928 0.912 14.819 1.00 55.06 90 ALA A N 1
ATOM 730 C CA . ALA A 1 90 ? 15.040 0.756 13.893 1.00 55.06 90 ALA A CA 1
ATOM 731 C C . ALA A 1 90 ? 15.947 -0.361 14.427 1.00 55.06 90 ALA A C 1
ATOM 733 O O . ALA A 1 90 ? 16.468 -0.273 15.534 1.00 55.06 90 ALA A O 1
ATOM 734 N N . SER A 1 91 ? 16.115 -1.433 13.654 1.00 48.62 91 SER A N 1
ATOM 735 C CA . SER A 1 91 ? 16.842 -2.650 14.046 1.00 48.62 91 SER A CA 1
ATOM 736 C C . SER A 1 91 ? 18.350 -2.461 14.314 1.00 48.62 91 SER A C 1
ATOM 738 O O . SER A 1 91 ? 19.077 -3.448 14.376 1.00 48.62 91 SER A O 1
ATOM 740 N N . GLU A 1 92 ? 18.840 -1.229 14.453 1.00 48.47 92 GLU A N 1
ATOM 741 C CA . GLU A 1 92 ? 20.251 -0.913 14.700 1.00 48.47 92 GLU A CA 1
ATOM 742 C C . GLU A 1 92 ? 20.637 -0.983 16.190 1.00 48.47 92 GLU A C 1
ATOM 744 O O . GLU A 1 92 ? 21.821 -1.061 16.504 1.00 48.47 92 GLU A O 1
ATOM 749 N N . GLU A 1 93 ? 19.672 -1.074 17.112 1.00 43.06 93 GLU A N 1
ATOM 750 C CA . GLU A 1 93 ? 19.928 -1.165 18.561 1.00 43.06 93 GLU A CA 1
ATOM 751 C C . GLU A 1 93 ? 19.759 -2.585 19.133 1.00 43.06 93 GLU A C 1
ATOM 753 O O . GLU A 1 93 ? 19.305 -2.776 20.257 1.00 43.06 93 GLU A O 1
ATOM 758 N N . MET A 1 94 ? 20.143 -3.624 18.384 1.00 40.59 94 MET A N 1
ATOM 759 C CA . MET A 1 94 ? 20.312 -4.963 18.967 1.00 40.59 94 MET A CA 1
ATOM 760 C C . MET A 1 94 ? 21.742 -5.126 19.503 1.00 40.59 94 MET A C 1
ATOM 762 O O . MET A 1 94 ? 22.513 -5.960 19.030 1.00 40.59 94 MET A O 1
ATOM 766 N N . THR A 1 95 ? 22.117 -4.327 20.503 1.00 38.19 95 THR A N 1
ATOM 767 C CA . THR A 1 95 ? 23.214 -4.687 21.408 1.00 38.19 95 THR A CA 1
ATOM 768 C C . THR A 1 95 ? 22.657 -5.641 22.468 1.00 38.19 95 THR A C 1
ATOM 770 O O . THR A 1 95 ? 21.772 -5.269 23.241 1.00 38.19 95 THR A O 1
ATOM 773 N N . PRO A 1 96 ? 23.137 -6.896 22.546 1.00 41.25 96 PRO A N 1
ATOM 774 C CA . PRO A 1 96 ? 22.768 -7.764 23.646 1.00 41.25 96 PRO A CA 1
ATOM 775 C C . PRO A 1 96 ? 23.480 -7.228 24.891 1.00 41.25 96 PRO A C 1
ATOM 777 O O . PRO A 1 96 ? 24.705 -7.185 24.916 1.00 41.25 96 PRO A O 1
ATOM 780 N N . MET A 1 97 ? 22.700 -6.853 25.908 1.00 44.41 97 MET A N 1
ATOM 781 C CA . MET A 1 97 ? 23.101 -6.309 27.220 1.00 44.41 97 MET A CA 1
ATOM 782 C C . MET A 1 97 ? 23.012 -4.781 27.361 1.00 44.41 97 MET A C 1
ATOM 784 O O . MET A 1 97 ? 24.022 -4.091 27.391 1.00 44.41 97 MET A O 1
ATOM 788 N N . ALA A 1 98 ? 21.806 -4.272 27.614 1.00 38.81 98 ALA A N 1
ATOM 789 C CA . ALA A 1 98 ? 21.598 -3.222 28.614 1.00 38.81 98 ALA A CA 1
ATOM 790 C C . ALA A 1 98 ? 20.123 -3.186 29.035 1.00 38.81 98 ALA A C 1
ATOM 792 O O . ALA A 1 98 ? 19.223 -2.835 28.282 1.00 38.81 98 ALA A O 1
ATOM 793 N N . SER A 1 99 ? 19.889 -3.583 30.276 1.00 48.59 99 SER A N 1
ATOM 794 C CA . SER A 1 99 ? 18.667 -3.356 31.031 1.00 48.59 99 SER A CA 1
ATOM 795 C C . SER A 1 99 ? 18.381 -1.858 31.180 1.00 48.59 99 SER A C 1
ATOM 797 O O . SER A 1 99 ? 19.142 -1.179 31.863 1.00 48.59 99 SER A O 1
ATOM 799 N N . HIS A 1 100 ? 17.293 -1.373 30.579 1.00 41.00 100 HIS A N 1
ATOM 800 C CA . HIS A 1 100 ? 16.314 -0.432 31.151 1.00 41.00 100 HIS A CA 1
ATOM 801 C C . HIS A 1 100 ? 15.299 -0.065 30.058 1.00 41.00 100 HIS A C 1
ATOM 803 O O . HIS A 1 100 ? 15.486 0.893 29.318 1.00 41.00 100 HIS A O 1
ATOM 809 N N . SER A 1 101 ? 14.213 -0.834 29.950 1.00 40.19 101 SER A N 1
ATOM 810 C CA . SER A 1 101 ? 13.066 -0.448 29.126 1.00 40.19 101 SER A CA 1
ATOM 811 C C . SER A 1 101 ? 12.421 0.795 29.740 1.00 40.19 101 SER A C 1
ATOM 813 O O . SER A 1 101 ? 11.860 0.723 30.839 1.00 40.19 101 SER A O 1
ATOM 815 N N . THR A 1 102 ? 12.495 1.930 29.052 1.00 43.97 102 THR A N 1
ATOM 816 C CA . THR A 1 102 ? 11.559 3.027 29.294 1.00 43.97 102 THR A CA 1
ATOM 817 C C . THR A 1 102 ? 10.157 2.517 28.944 1.00 43.97 102 THR A C 1
ATOM 819 O O . THR A 1 102 ? 9.976 1.665 28.075 1.00 43.97 102 THR A O 1
ATOM 822 N N . THR A 1 103 ? 9.131 2.985 29.651 1.00 50.28 103 THR A N 1
ATOM 823 C CA . THR A 1 103 ? 7.733 2.560 29.444 1.00 50.28 103 THR A CA 1
ATOM 824 C C . THR A 1 103 ? 7.195 2.865 28.037 1.00 50.28 103 THR A C 1
ATOM 826 O O . THR A 1 103 ? 6.126 2.383 27.683 1.00 50.28 103 THR A O 1
ATOM 829 N N . ASP A 1 104 ? 7.936 3.643 27.245 1.00 49.84 104 ASP A N 1
ATOM 830 C CA . ASP A 1 104 ? 7.577 4.116 25.905 1.00 49.84 104 ASP A CA 1
ATOM 831 C C . ASP A 1 104 ? 7.939 3.119 24.780 1.00 49.84 104 ASP A C 1
ATOM 833 O O . ASP A 1 104 ? 7.393 3.184 23.681 1.00 49.84 104 ASP A O 1
ATOM 837 N N . ASP A 1 105 ? 8.812 2.138 25.049 1.00 52.56 105 ASP A N 1
ATOM 838 C CA . ASP A 1 105 ? 9.223 1.131 24.054 1.00 52.56 105 ASP A CA 1
ATOM 839 C C . ASP A 1 105 ? 8.309 -0.108 24.006 1.00 52.56 105 ASP A C 1
ATOM 841 O O . ASP A 1 105 ? 8.455 -0.950 23.121 1.00 52.56 105 ASP A O 1
ATOM 845 N N . GLN A 1 106 ? 7.327 -0.230 24.910 1.00 55.34 106 GLN A N 1
ATOM 846 C CA . GLN A 1 106 ? 6.454 -1.415 24.988 1.00 55.34 106 GLN A CA 1
ATOM 847 C C . GLN A 1 106 ? 5.516 -1.604 23.783 1.00 55.34 106 GLN A C 1
ATOM 849 O O . GLN A 1 106 ? 4.991 -2.702 23.602 1.00 55.34 106 GLN A O 1
ATOM 854 N N . PHE A 1 107 ? 5.317 -0.575 22.953 1.00 58.81 107 PHE A N 1
ATOM 855 C CA . PHE A 1 107 ? 4.374 -0.611 21.826 1.00 58.81 107 PHE A CA 1
ATOM 856 C C . PHE A 1 107 ? 5.027 -0.484 20.444 1.00 58.81 107 PHE A C 1
ATOM 858 O O . PHE A 1 107 ? 4.318 -0.498 19.437 1.00 58.81 107 PHE A O 1
ATOM 865 N N . LYS A 1 108 ? 6.359 -0.372 20.363 1.00 68.44 108 LYS A N 1
ATOM 866 C CA . LYS A 1 108 ? 7.060 -0.269 19.077 1.00 68.44 108 LYS A CA 1
ATOM 867 C C . LYS A 1 108 ? 7.287 -1.656 18.474 1.00 68.44 108 LYS A C 1
ATOM 869 O O . LYS A 1 108 ? 7.645 -2.609 19.163 1.00 68.44 108 LYS A O 1
ATOM 874 N N . VAL A 1 109 ? 7.091 -1.772 17.165 1.00 71.50 109 VAL A N 1
ATOM 875 C CA . VAL A 1 109 ? 7.163 -3.034 16.421 1.00 71.50 109 VAL A CA 1
ATOM 876 C C . VAL A 1 109 ? 8.452 -3.088 15.605 1.00 71.50 109 VAL A C 1
ATOM 878 O O . VAL A 1 109 ? 8.931 -2.078 15.091 1.00 71.50 109 VAL A O 1
ATOM 881 N N . THR A 1 110 ? 9.035 -4.279 15.465 1.00 75.50 110 THR A N 1
ATOM 882 C CA . THR A 1 110 ? 10.209 -4.485 14.611 1.00 75.50 110 THR A CA 1
ATOM 883 C C . THR A 1 110 ? 9.895 -4.122 13.163 1.00 75.50 110 THR A C 1
ATOM 885 O O . THR A 1 110 ? 8.819 -4.448 12.638 1.00 75.50 110 THR A O 1
ATOM 888 N N . LYS A 1 111 ? 10.858 -3.472 12.502 1.00 75.00 111 LYS A N 1
ATOM 889 C CA . LYS A 1 111 ? 10.750 -3.121 11.088 1.00 75.00 111 LYS A CA 1
ATOM 890 C C . LYS A 1 111 ? 10.333 -4.345 10.251 1.00 75.00 111 LYS A C 1
ATOM 892 O O . LYS A 1 111 ? 10.910 -5.420 10.437 1.00 75.00 111 LYS A O 1
ATOM 897 N N . PRO A 1 112 ? 9.358 -4.200 9.332 1.00 78.06 112 PRO A N 1
ATOM 898 C CA . PRO A 1 112 ? 9.037 -5.248 8.374 1.00 78.06 112 PRO A CA 1
ATOM 899 C C . PRO A 1 112 ? 10.306 -5.739 7.657 1.00 78.06 112 PRO A C 1
ATOM 901 O O . PRO A 1 112 ? 11.177 -4.943 7.310 1.00 78.06 112 PRO A O 1
ATOM 904 N N . TRP A 1 113 ? 10.396 -7.043 7.402 1.00 73.69 113 TRP A N 1
ATOM 905 C CA . TRP A 1 113 ? 11.473 -7.662 6.624 1.00 73.69 113 TRP A CA 1
ATOM 906 C C . TRP A 1 113 ? 10.920 -8.402 5.401 1.00 73.69 113 TRP A C 1
ATOM 908 O O . TRP A 1 113 ? 9.881 -9.065 5.476 1.00 73.69 113 TRP A O 1
ATOM 918 N N . VAL A 1 114 ? 11.600 -8.268 4.261 1.00 78.00 114 VAL A N 1
ATOM 919 C CA . VAL A 1 114 ? 11.243 -8.975 3.023 1.00 78.00 114 VAL A CA 1
ATOM 920 C C . VAL A 1 114 ? 11.739 -10.413 3.114 1.00 78.00 114 VAL A C 1
ATOM 922 O O . VAL A 1 114 ? 12.870 -10.667 3.522 1.00 78.00 114 VAL A O 1
ATOM 925 N N . ASN A 1 115 ? 10.901 -11.366 2.706 1.00 77.12 115 ASN A N 1
ATOM 926 C CA . ASN A 1 115 ? 11.315 -12.760 2.598 1.00 77.12 115 ASN A CA 1
ATOM 927 C C . ASN A 1 115 ? 12.379 -12.908 1.494 1.00 77.12 115 ASN A C 1
ATOM 929 O O . ASN A 1 115 ? 12.165 -12.444 0.375 1.00 77.12 115 ASN A O 1
ATOM 933 N N . SER A 1 116 ? 13.481 -13.605 1.784 1.00 68.56 116 SER A N 1
ATOM 934 C CA . SER A 1 116 ? 14.584 -13.864 0.845 1.00 68.56 116 SER A CA 1
ATOM 935 C C . SER A 1 116 ? 14.166 -14.588 -0.441 1.00 68.56 116 SER A C 1
ATOM 937 O O . SER A 1 116 ? 14.884 -14.529 -1.434 1.00 68.56 116 SER A O 1
ATOM 939 N N . ALA A 1 117 ? 12.996 -15.232 -0.454 1.00 68.62 117 ALA A N 1
ATOM 940 C CA . ALA A 1 117 ? 12.402 -15.820 -1.652 1.00 68.62 117 ALA A CA 1
ATOM 941 C C . ALA A 1 117 ? 11.909 -14.779 -2.683 1.00 68.62 117 ALA A C 1
ATOM 943 O O . ALA A 1 117 ? 11.630 -15.141 -3.825 1.00 68.62 117 ALA A O 1
ATOM 944 N N . VAL A 1 118 ? 11.770 -13.503 -2.305 1.00 72.44 118 VAL A N 1
ATOM 945 C CA . VAL A 1 118 ? 11.319 -12.427 -3.198 1.00 72.44 118 VAL A CA 1
ATOM 946 C C . VAL A 1 118 ? 12.532 -11.687 -3.757 1.00 72.44 118 VAL A C 1
ATOM 948 O O . VAL A 1 118 ? 13.148 -10.874 -3.072 1.00 72.44 118 VAL A O 1
ATOM 951 N N . SER A 1 119 ? 12.857 -11.938 -5.026 1.00 73.62 119 SER A N 1
ATOM 952 C CA . SER A 1 119 ? 13.891 -11.178 -5.732 1.00 73.62 119 SER A CA 1
ATOM 953 C C . SER A 1 119 ? 13.320 -9.864 -6.270 1.00 73.62 119 SER A C 1
ATOM 955 O O . SER A 1 119 ? 12.404 -9.860 -7.090 1.00 73.62 119 SER A O 1
ATOM 957 N N . LEU A 1 120 ? 13.853 -8.739 -5.790 1.00 77.38 120 LEU A N 1
ATOM 958 C CA . LEU A 1 120 ? 13.435 -7.384 -6.178 1.00 77.38 120 LEU A CA 1
ATOM 959 C C . LEU A 1 120 ? 14.440 -6.671 -7.089 1.00 77.38 120 LEU A C 1
ATOM 961 O O . LEU A 1 120 ? 14.163 -5.569 -7.567 1.00 77.38 120 LEU A O 1
ATOM 965 N N . THR A 1 121 ? 15.596 -7.290 -7.318 1.00 76.19 121 THR A N 1
ATOM 966 C CA . THR A 1 121 ? 16.734 -6.728 -8.058 1.00 76.19 121 THR A CA 1
ATOM 967 C C . THR A 1 121 ? 17.034 -7.475 -9.354 1.00 76.19 121 THR A C 1
ATOM 969 O O . THR A 1 121 ? 17.777 -6.960 -10.185 1.00 76.19 121 THR A O 1
ATOM 972 N N . ASP A 1 122 ? 16.451 -8.658 -9.552 1.00 77.00 122 ASP A N 1
ATOM 973 C CA . ASP A 1 122 ? 16.676 -9.462 -10.749 1.00 77.00 122 ASP A CA 1
ATOM 974 C C . ASP A 1 122 ? 15.950 -8.874 -11.971 1.00 77.00 122 ASP A C 1
ATOM 976 O O . ASP A 1 122 ? 14.721 -8.769 -12.005 1.00 77.00 122 ASP A O 1
ATOM 980 N N . GLY A 1 123 ? 16.722 -8.512 -12.997 1.00 71.88 123 GLY A N 1
ATOM 981 C CA . GLY A 1 123 ? 16.202 -7.984 -14.257 1.00 71.88 123 GLY A CA 1
ATOM 982 C C . GLY A 1 123 ? 15.369 -9.003 -15.039 1.00 71.88 123 GLY A C 1
ATOM 983 O O . GLY A 1 123 ? 14.447 -8.603 -15.749 1.00 71.88 123 GLY A O 1
ATOM 984 N N . ASN A 1 124 ? 15.616 -10.307 -14.855 1.00 71.38 124 ASN A N 1
ATOM 985 C CA . ASN A 1 124 ? 14.864 -11.363 -15.543 1.00 71.38 124 ASN A CA 1
ATOM 986 C C . ASN A 1 124 ? 13.414 -11.464 -15.049 1.00 71.38 124 ASN A C 1
ATOM 988 O O . ASN A 1 124 ? 12.525 -11.839 -15.806 1.00 71.38 124 ASN A O 1
ATOM 992 N N . THR A 1 125 ? 13.154 -11.084 -13.794 1.00 73.38 125 THR A N 1
ATOM 993 C CA . THR A 1 125 ? 11.806 -11.044 -13.198 1.00 73.38 125 THR A CA 1
ATOM 994 C C . THR A 1 125 ? 11.191 -9.641 -13.230 1.00 73.38 125 THR A C 1
ATOM 996 O O . THR A 1 125 ? 10.277 -9.334 -12.459 1.00 73.38 125 THR A O 1
ATOM 999 N N . LEU A 1 126 ? 11.701 -8.762 -14.104 1.00 77.81 126 LEU A N 1
ATOM 1000 C CA . LEU A 1 126 ? 11.321 -7.349 -14.182 1.00 77.81 126 LEU A CA 1
ATOM 1001 C C . LEU A 1 126 ? 11.429 -6.644 -12.830 1.00 77.81 126 LEU A C 1
ATOM 1003 O O . LEU A 1 126 ? 10.527 -5.909 -12.430 1.00 77.81 126 LEU A O 1
ATOM 1007 N N . PHE A 1 127 ? 12.522 -6.890 -12.103 1.00 81.31 127 PHE A N 1
ATOM 1008 C CA . PHE A 1 127 ? 12.771 -6.291 -10.791 1.00 81.31 127 PHE A CA 1
ATOM 1009 C C . PHE A 1 127 ? 11.628 -6.570 -9.792 1.00 81.31 127 PHE A C 1
ATOM 1011 O O . PHE A 1 127 ? 11.260 -5.721 -8.968 1.00 81.31 127 PHE A O 1
ATOM 1018 N N . GLY A 1 128 ? 11.029 -7.763 -9.895 1.00 82.50 128 GLY A N 1
ATOM 1019 C CA . GLY A 1 128 ? 9.907 -8.200 -9.068 1.00 82.50 128 GLY A CA 1
ATOM 1020 C C . GLY A 1 128 ? 8.588 -7.480 -9.365 1.00 82.50 128 GLY A C 1
ATOM 1021 O O . GLY A 1 128 ? 7.791 -7.288 -8.443 1.00 82.50 128 GLY A O 1
ATOM 1022 N N . LEU A 1 129 ? 8.343 -7.060 -10.615 1.00 84.62 129 LEU A N 1
ATOM 1023 C CA . LEU A 1 129 ? 7.143 -6.303 -11.007 1.00 84.62 129 LEU A CA 1
ATOM 1024 C C . LEU A 1 129 ? 5.843 -6.978 -10.553 1.00 84.62 129 LEU A C 1
ATOM 1026 O O . LEU A 1 129 ? 4.981 -6.318 -9.980 1.00 84.62 129 LEU A O 1
ATOM 1030 N N . SER A 1 130 ? 5.707 -8.288 -10.768 1.00 86.25 130 SER A N 1
ATOM 1031 C CA . SER A 1 130 ? 4.511 -9.044 -10.375 1.00 86.25 130 SER A CA 1
ATOM 1032 C C . SER A 1 130 ? 4.273 -8.989 -8.863 1.00 86.25 130 SER A C 1
ATOM 1034 O O . SER A 1 130 ? 3.163 -8.689 -8.429 1.00 86.25 130 SER A O 1
ATOM 1036 N N . CYS A 1 131 ? 5.315 -9.189 -8.053 1.00 87.00 131 CYS A N 1
ATOM 1037 C CA . CYS A 1 131 ? 5.245 -9.080 -6.595 1.00 87.00 131 CYS A CA 1
ATOM 1038 C C . CYS A 1 131 ? 4.863 -7.664 -6.145 1.00 87.00 131 CYS A C 1
ATOM 1040 O O . CYS A 1 131 ? 3.997 -7.518 -5.284 1.00 87.00 131 CYS A O 1
ATOM 1042 N N . ARG A 1 132 ? 5.452 -6.627 -6.758 1.00 88.44 132 ARG A N 1
ATOM 1043 C CA . ARG A 1 132 ? 5.123 -5.214 -6.491 1.00 88.44 132 ARG A CA 1
ATOM 1044 C C . ARG A 1 132 ? 3.664 -4.909 -6.831 1.00 88.44 132 ARG A C 1
ATOM 1046 O O . ARG A 1 132 ? 2.954 -4.340 -6.007 1.00 88.44 132 ARG A O 1
ATOM 1053 N N . MET A 1 133 ? 3.202 -5.332 -8.009 1.00 89.62 133 MET A N 1
ATOM 1054 C CA . MET A 1 133 ? 1.814 -5.165 -8.452 1.00 89.62 133 MET A CA 1
ATOM 1055 C C . MET A 1 133 ? 0.835 -5.860 -7.520 1.00 89.62 133 MET A C 1
ATOM 1057 O O . MET A 1 133 ? -0.114 -5.235 -7.056 1.00 89.62 133 MET A O 1
ATOM 1061 N N . VAL A 1 134 ? 1.076 -7.134 -7.206 1.00 92.31 134 VAL A N 1
ATOM 1062 C CA . VAL A 1 134 ? 0.208 -7.881 -6.297 1.00 92.31 134 VAL A CA 1
ATOM 1063 C C . VAL A 1 134 ? 0.200 -7.217 -4.925 1.00 92.31 134 VAL A C 1
ATOM 1065 O O . VAL A 1 134 ? -0.881 -6.997 -4.395 1.00 92.31 134 VAL A O 1
ATOM 1068 N N . ALA A 1 135 ? 1.349 -6.837 -4.361 1.00 91.56 135 ALA A N 1
ATOM 1069 C CA . ALA A 1 135 ? 1.411 -6.190 -3.051 1.00 91.56 135 ALA A CA 1
ATOM 1070 C C . ALA A 1 135 ? 0.627 -4.868 -3.005 1.00 91.56 135 ALA A C 1
ATOM 1072 O O . ALA A 1 135 ? -0.179 -4.667 -2.094 1.00 91.56 135 ALA A O 1
ATOM 1073 N N . VAL A 1 136 ? 0.815 -3.996 -3.999 1.00 93.69 136 VAL A N 1
ATOM 1074 C CA . VAL A 1 136 ? 0.137 -2.696 -4.045 1.00 93.69 136 VAL A CA 1
ATOM 1075 C C . VAL A 1 136 ? -1.356 -2.845 -4.322 1.00 93.69 136 VAL A C 1
ATOM 1077 O O . VAL A 1 136 ? -2.158 -2.254 -3.604 1.00 93.69 136 VAL A O 1
ATOM 1080 N N . GLU A 1 137 ? -1.768 -3.660 -5.296 1.00 94.44 137 GLU A N 1
ATOM 1081 C CA . GLU A 1 137 ? -3.199 -3.889 -5.543 1.00 94.44 137 GLU A CA 1
ATOM 1082 C C . GLU A 1 137 ? -3.882 -4.552 -4.344 1.00 94.44 137 GLU A C 1
ATOM 1084 O O . GLU A 1 137 ? -5.017 -4.205 -4.015 1.00 94.44 137 GLU A O 1
ATOM 1089 N N . SER A 1 138 ? -3.173 -5.428 -3.628 1.00 95.19 138 SER A N 1
ATOM 1090 C CA . SER A 1 138 ? -3.700 -6.026 -2.403 1.00 95.19 138 SER A CA 1
ATOM 1091 C C . SER A 1 138 ? -3.909 -4.992 -1.300 1.00 95.19 138 SER A C 1
ATOM 1093 O O . SER A 1 138 ? -4.928 -5.025 -0.615 1.00 95.19 138 SER A O 1
ATOM 1095 N N . LEU A 1 139 ? -2.971 -4.058 -1.130 1.00 95.62 139 LEU A N 1
ATOM 1096 C CA . LEU A 1 139 ? -3.102 -2.950 -0.188 1.00 95.62 139 LEU A CA 1
ATOM 1097 C C . LEU A 1 139 ? -4.258 -2.020 -0.554 1.00 95.62 139 LEU A C 1
ATOM 1099 O O . LEU A 1 139 ? -5.032 -1.642 0.323 1.00 95.62 139 LEU A O 1
ATOM 1103 N N . VAL A 1 140 ? -4.415 -1.671 -1.831 1.00 95.31 140 VAL A N 1
ATOM 1104 C CA . VAL A 1 140 ? -5.547 -0.837 -2.252 1.00 95.31 140 VAL A CA 1
ATOM 1105 C C . VAL A 1 140 ? -6.867 -1.564 -2.027 1.00 95.31 140 VAL A C 1
ATOM 1107 O O . VAL A 1 140 ? -7.835 -0.966 -1.562 1.00 95.31 140 VAL A O 1
ATOM 1110 N N . HIS A 1 141 ? -6.905 -2.869 -2.293 1.00 94.94 141 HIS A N 1
ATOM 1111 C CA . HIS A 1 141 ? -8.077 -3.666 -1.973 1.00 94.94 141 HIS A CA 1
ATOM 1112 C C . HIS A 1 141 ? -8.354 -3.687 -0.465 1.00 94.94 141 HIS A C 1
ATOM 1114 O O . HIS A 1 141 ? -9.502 -3.538 -0.060 1.00 94.94 141 HIS A O 1
ATOM 1120 N N . LEU A 1 142 ? -7.322 -3.822 0.374 1.00 95.38 142 LEU A N 1
ATOM 1121 C CA . LEU A 1 142 ? -7.455 -3.750 1.829 1.00 95.38 142 LEU A CA 1
ATOM 1122 C C . LEU A 1 142 ? -8.019 -2.396 2.282 1.00 95.38 142 LEU A C 1
ATOM 1124 O O . LEU A 1 142 ? -8.918 -2.376 3.119 1.00 95.38 142 LEU A O 1
ATOM 1128 N N . ALA A 1 143 ? -7.539 -1.289 1.711 1.00 95.81 143 ALA A N 1
ATOM 1129 C CA . ALA A 1 143 ? -8.056 0.051 1.984 1.00 95.81 143 ALA A CA 1
ATOM 1130 C C . ALA A 1 143 ? -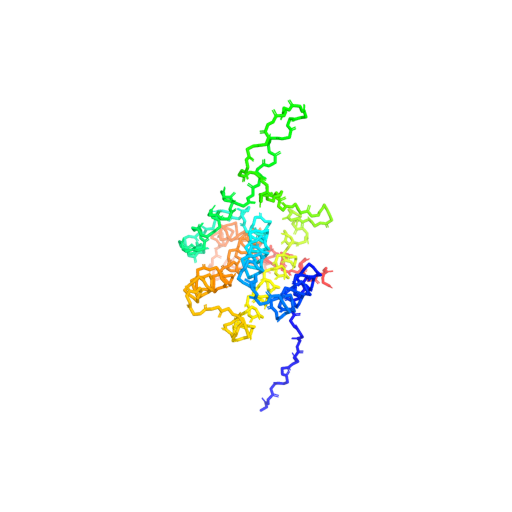9.547 0.163 1.632 1.00 95.81 143 ALA A C 1
ATOM 1132 O O . ALA A 1 143 ? -10.344 0.614 2.451 1.00 95.81 143 ALA A O 1
ATOM 1133 N N . GLN A 1 144 ? -9.950 -0.365 0.472 1.00 95.06 144 GLN A N 1
ATOM 1134 C CA . GLN A 1 144 ? -11.359 -0.419 0.085 1.00 95.06 144 GLN A CA 1
ATOM 1135 C C . GLN A 1 144 ? -12.198 -1.252 1.064 1.00 95.06 144 GLN A C 1
ATOM 1137 O O . GLN A 1 144 ? -13.314 -0.865 1.402 1.00 95.06 144 GLN A O 1
ATOM 1142 N N . GLN A 1 145 ? -11.681 -2.394 1.532 1.00 94.75 145 GLN A N 1
ATOM 1143 C CA . GLN A 1 145 ? -12.380 -3.195 2.540 1.00 94.75 145 GLN A CA 1
ATOM 1144 C C . GLN A 1 145 ? -12.489 -2.458 3.877 1.00 94.75 145 GLN A C 1
ATOM 1146 O O . GLN A 1 145 ? -13.533 -2.538 4.514 1.00 94.75 145 GLN A O 1
ATOM 1151 N N . PHE A 1 146 ? -11.464 -1.705 4.284 1.00 95.00 146 PHE A N 1
ATOM 1152 C CA . PHE A 1 146 ? -11.529 -0.861 5.478 1.00 95.00 146 PHE A CA 1
ATOM 1153 C C . PHE A 1 146 ? -12.646 0.187 5.353 1.00 95.00 146 PHE A C 1
ATOM 1155 O O . PHE A 1 146 ? -13.468 0.318 6.255 1.00 95.00 146 PHE A O 1
ATOM 1162 N N . GLU A 1 147 ? -12.737 0.881 4.215 1.00 94.69 147 GLU A N 1
ATOM 1163 C CA . GLU A 1 147 ? -13.813 1.848 3.955 1.00 94.69 147 GLU A CA 1
ATOM 1164 C C . GLU A 1 147 ? -15.202 1.196 3.950 1.00 94.69 147 GLU A C 1
ATOM 1166 O O . GLU A 1 147 ? -16.146 1.743 4.515 1.00 94.69 147 GLU A O 1
ATOM 1171 N N . ASN A 1 148 ? -15.331 -0.006 3.384 1.00 94.25 148 ASN A N 1
ATOM 1172 C CA . ASN A 1 148 ? -16.591 -0.755 3.405 1.00 94.25 148 ASN A CA 1
ATOM 1173 C C . ASN A 1 148 ? -17.007 -1.163 4.830 1.00 94.25 148 ASN A C 1
ATOM 1175 O O . ASN A 1 148 ? -18.197 -1.302 5.116 1.00 94.25 148 ASN A O 1
ATOM 1179 N N . LEU A 1 149 ? -16.034 -1.378 5.721 1.00 92.69 149 LEU A N 1
ATOM 1180 C CA . LEU A 1 149 ? -16.260 -1.718 7.126 1.00 92.69 149 LEU A CA 1
ATOM 1181 C C . LEU A 1 149 ? -16.531 -0.484 8.002 1.00 92.69 149 LEU A C 1
ATOM 1183 O O . LEU A 1 149 ? -17.036 -0.634 9.117 1.00 92.69 149 LEU A O 1
ATOM 1187 N N . LEU A 1 150 ? -16.266 0.721 7.491 1.00 92.50 150 LEU A N 1
ATOM 1188 C CA . LEU A 1 150 ? -16.377 1.978 8.226 1.00 92.50 150 LEU A CA 1
ATOM 1189 C C . LEU A 1 150 ? -17.742 2.187 8.903 1.00 92.50 150 LEU A C 1
ATOM 1191 O O . LEU A 1 150 ? -17.739 2.489 10.097 1.00 92.50 150 LEU A O 1
ATOM 1195 N N . PRO A 1 151 ? -18.900 1.959 8.243 1.00 92.31 151 PRO A N 1
ATOM 1196 C CA . PRO A 1 151 ? -20.201 2.170 8.881 1.00 92.31 151 PRO A CA 1
ATOM 1197 C C . PRO A 1 151 ? -20.409 1.277 10.110 1.00 92.31 151 PRO A C 1
ATOM 1199 O O . PRO A 1 151 ? -21.054 1.676 11.077 1.00 92.31 151 PRO A O 1
ATOM 1202 N N . TYR A 1 152 ? -19.840 0.068 10.103 1.00 90.81 152 TYR A N 1
ATOM 1203 C CA . TYR A 1 152 ? -19.918 -0.841 11.244 1.00 90.81 152 TYR A CA 1
ATOM 1204 C C . TYR A 1 152 ? -19.048 -0.345 12.394 1.00 90.81 152 TYR A C 1
ATOM 1206 O O . TYR A 1 152 ? -19.494 -0.344 13.535 1.00 90.81 152 TYR A O 1
ATOM 1214 N N . MET A 1 153 ? -17.837 0.122 12.089 1.00 90.25 153 MET A N 1
ATOM 1215 C CA . MET A 1 153 ? -16.917 0.679 13.081 1.00 90.25 153 MET A CA 1
ATOM 1216 C C . MET A 1 153 ? -17.507 1.932 13.735 1.00 90.25 153 MET A C 1
ATOM 1218 O O . MET A 1 153 ? -17.494 2.037 14.960 1.00 90.25 153 MET A O 1
ATOM 1222 N N . GLU A 1 154 ? -18.106 2.828 12.942 1.00 91.06 154 GLU A N 1
ATOM 1223 C CA . GLU A 1 154 ? -18.807 4.021 13.435 1.00 91.06 154 GLU A CA 1
ATOM 1224 C C . GLU A 1 154 ? -19.986 3.668 14.364 1.00 91.06 154 GLU A C 1
ATOM 1226 O O . GLU A 1 154 ? -20.245 4.368 15.335 1.00 91.06 154 GLU A O 1
ATOM 1231 N N . CYS A 1 155 ? -20.682 2.549 14.155 1.00 91.12 155 CYS A N 1
ATOM 1232 C CA . CYS A 1 155 ? -21.754 2.136 15.071 1.00 91.12 155 CYS A CA 1
ATOM 1233 C C . CYS A 1 155 ? -21.239 1.584 16.416 1.00 91.12 155 CYS A C 1
ATOM 1235 O O . CYS A 1 155 ? -22.021 1.408 17.353 1.00 91.12 155 CYS A O 1
ATOM 1237 N N . MET A 1 156 ? -19.950 1.246 16.513 1.00 88.25 156 MET A N 1
ATOM 1238 C CA . MET A 1 156 ? -19.363 0.527 17.652 1.00 88.25 156 MET A CA 1
ATOM 1239 C C . MET A 1 156 ? -18.527 1.422 18.567 1.00 88.25 156 MET A C 1
ATOM 1241 O O . MET A 1 156 ? -18.279 1.046 19.714 1.00 88.25 156 MET A O 1
ATOM 1245 N N . ILE A 1 157 ? -18.094 2.586 18.078 1.00 89.38 157 ILE A N 1
ATOM 1246 C CA . ILE A 1 157 ? -17.299 3.550 18.842 1.00 89.38 157 ILE A CA 1
ATOM 1247 C C . ILE A 1 157 ? -18.126 4.776 19.272 1.00 89.38 157 ILE A C 1
ATOM 1249 O O . ILE A 1 157 ? -19.092 5.138 18.607 1.00 89.38 157 ILE A O 1
ATOM 1253 N N . PRO A 1 158 ? -17.773 5.432 20.394 1.00 86.88 158 PRO A N 1
ATOM 1254 C CA . PRO A 1 158 ? -18.464 6.638 20.850 1.00 86.88 158 PRO A CA 1
ATOM 1255 C C . PRO A 1 158 ? -18.282 7.829 19.897 1.00 86.88 158 PRO A C 1
ATOM 1257 O O . PRO A 1 158 ? -17.213 7.995 19.306 1.00 86.88 158 PRO A O 1
ATOM 1260 N N . GLU A 1 159 ? -19.272 8.729 19.838 1.00 86.62 159 GLU A N 1
ATOM 1261 C CA . GLU A 1 159 ? -19.221 9.946 19.004 1.00 86.62 159 GLU A CA 1
ATOM 1262 C C . GLU A 1 159 ? -17.986 10.819 19.274 1.00 86.62 159 GLU A C 1
ATOM 1264 O O . GLU A 1 159 ? -17.401 11.379 18.347 1.00 86.62 159 GLU A O 1
ATOM 1269 N N . SER A 1 160 ? -17.526 10.870 20.528 1.00 87.62 160 SER A N 1
ATOM 1270 C CA . SER A 1 160 ? -16.344 11.638 20.942 1.00 87.62 160 SER A CA 1
ATOM 1271 C C . SER A 1 160 ? -15.048 11.206 20.253 1.00 87.62 160 SER A C 1
ATOM 1273 O O . SER A 1 160 ? -14.099 11.986 20.203 1.00 87.62 160 SER A O 1
ATOM 1275 N N . LYS A 1 161 ? -15.001 9.983 19.711 1.00 88.56 161 LYS A N 1
ATOM 1276 C CA . LYS A 1 161 ? -13.816 9.404 19.069 1.00 88.56 161 LYS A CA 1
ATOM 1277 C C . LYS A 1 161 ? -13.979 9.218 17.552 1.00 88.56 161 LYS A C 1
ATOM 1279 O O . LYS A 1 161 ? -13.082 8.696 16.895 1.00 88.56 161 LYS A O 1
ATOM 1284 N N . MET A 1 162 ? -15.081 9.702 16.970 1.00 89.88 162 MET A N 1
ATOM 1285 C CA . MET A 1 162 ? -15.332 9.657 15.517 1.00 89.88 162 MET A CA 1
ATOM 1286 C C . MET A 1 162 ? -14.330 10.470 14.709 1.00 89.88 162 MET A C 1
ATOM 1288 O O . MET A 1 162 ? -13.973 10.095 13.592 1.00 89.88 162 MET A O 1
ATOM 1292 N N . SER A 1 163 ? -13.875 11.591 15.270 1.00 91.19 163 SER A N 1
ATOM 1293 C CA . SER A 1 163 ? -12.884 12.462 14.641 1.00 91.19 163 SER A CA 1
ATOM 1294 C C . SER A 1 163 ? -11.597 11.704 14.322 1.00 91.19 163 SER A C 1
ATOM 1296 O O . SER A 1 163 ? -11.096 11.829 13.208 1.00 91.19 163 SER A O 1
ATOM 1298 N N . PHE A 1 164 ? -11.125 10.858 15.245 1.00 92.38 164 PHE A N 1
ATOM 1299 C CA . PHE A 1 164 ? -9.953 10.006 15.043 1.00 92.38 164 PHE A CA 1
ATOM 1300 C C . PHE A 1 164 ? -10.135 9.069 13.846 1.00 92.38 164 PHE A C 1
ATOM 1302 O O . PHE A 1 164 ? -9.307 9.065 12.939 1.00 92.38 164 PHE A O 1
ATOM 1309 N N . LEU A 1 165 ? -11.238 8.315 13.807 1.00 92.12 165 LEU A N 1
ATOM 1310 C CA . LEU A 1 165 ? -11.501 7.344 12.743 1.00 92.12 165 LEU A CA 1
ATOM 1311 C C . LEU A 1 165 ? -11.586 8.021 11.368 1.00 92.12 165 LEU A C 1
ATOM 1313 O O . LEU A 1 165 ? -10.952 7.581 10.411 1.00 92.12 165 LEU A O 1
ATOM 1317 N N . ARG A 1 166 ? -12.319 9.134 11.274 1.00 92.25 166 ARG A N 1
ATOM 1318 C CA . ARG A 1 166 ? -12.456 9.895 10.022 1.00 92.25 166 ARG A CA 1
ATOM 1319 C C . ARG A 1 166 ? -11.138 10.512 9.575 1.00 92.25 166 ARG A C 1
ATOM 1321 O O . ARG A 1 166 ? -10.822 10.488 8.386 1.00 92.25 166 ARG A O 1
ATOM 1328 N N . GLN A 1 167 ? -10.360 11.039 10.517 1.00 92.31 167 GLN A N 1
ATOM 1329 C CA . GLN A 1 167 ? -9.035 11.570 10.233 1.00 92.31 167 GLN A CA 1
ATOM 1330 C C . GLN A 1 167 ? -8.100 10.467 9.730 1.00 92.31 167 GLN A C 1
ATOM 1332 O O . GLN A 1 167 ? -7.438 10.666 8.716 1.00 92.31 167 GLN A O 1
ATOM 1337 N N . PHE A 1 168 ? -8.090 9.303 10.382 1.00 91.94 168 PHE A N 1
ATOM 1338 C CA . PHE A 1 168 ? -7.288 8.153 9.974 1.00 91.94 168 PHE A CA 1
ATOM 1339 C C . PHE A 1 168 ? -7.631 7.690 8.552 1.00 91.94 168 PHE A C 1
ATOM 1341 O O . PHE A 1 168 ? -6.741 7.520 7.719 1.00 91.94 168 PHE A O 1
ATOM 1348 N N . VAL A 1 169 ? -8.923 7.570 8.232 1.00 92.81 169 VAL A N 1
ATOM 1349 C CA . VAL A 1 169 ? -9.365 7.210 6.878 1.00 92.81 169 VAL A CA 1
ATOM 1350 C C . VAL A 1 169 ? -8.894 8.240 5.851 1.00 92.81 169 VAL A C 1
ATOM 1352 O O . VAL A 1 169 ? -8.330 7.873 4.823 1.00 92.81 169 VAL A O 1
ATOM 1355 N N . SER A 1 170 ? -9.071 9.531 6.141 1.00 92.62 170 SER A N 1
ATOM 1356 C CA . SER A 1 170 ? -8.715 10.606 5.211 1.00 92.62 170 SER A CA 1
ATOM 1357 C C . SER A 1 170 ? -7.204 10.784 5.015 1.00 92.62 170 SER A C 1
ATOM 1359 O O . SER A 1 170 ? -6.763 11.141 3.923 1.00 92.62 170 SER A O 1
ATOM 1361 N N . GLN A 1 171 ? -6.403 10.571 6.062 1.00 89.31 171 GLN A N 1
ATOM 1362 C CA . GLN A 1 171 ? -4.954 10.802 6.027 1.00 89.31 171 GLN A CA 1
ATOM 1363 C C . GLN A 1 171 ? -4.171 9.567 5.568 1.00 89.31 171 GLN A C 1
ATOM 1365 O O . GLN A 1 171 ? -3.184 9.713 4.844 1.00 89.31 171 GLN A O 1
ATOM 1370 N N . THR A 1 172 ? -4.633 8.368 5.928 1.00 89.75 172 THR A N 1
ATOM 1371 C CA . THR A 1 172 ? -3.898 7.117 5.703 1.00 89.75 172 THR A CA 1
ATOM 1372 C C . THR A 1 172 ? -4.607 6.190 4.713 1.00 89.75 172 THR A C 1
ATOM 1374 O O . THR A 1 172 ? -4.016 5.780 3.717 1.00 89.75 172 THR A O 1
ATOM 1377 N N . VAL A 1 173 ? -5.871 5.829 4.949 1.00 93.38 173 VAL A N 1
ATOM 1378 C CA . VAL A 1 173 ? -6.540 4.781 4.147 1.00 93.38 173 VAL A CA 1
ATOM 1379 C C . VAL A 1 173 ? -6.744 5.234 2.699 1.00 93.38 173 VAL A C 1
ATOM 1381 O O . VAL A 1 173 ? -6.385 4.517 1.765 1.00 93.38 173 VAL A O 1
ATOM 1384 N N . GLN A 1 174 ? -7.226 6.463 2.508 1.00 94.00 174 GLN A N 1
ATOM 1385 C CA . GLN A 1 174 ? -7.486 7.043 1.187 1.00 94.00 174 GLN A CA 1
ATOM 1386 C C . GLN A 1 174 ? -6.217 7.348 0.383 1.00 94.00 174 GLN A C 1
ATOM 1388 O O . GLN A 1 174 ? -6.293 7.518 -0.833 1.00 94.00 174 GLN A O 1
ATOM 1393 N N . THR A 1 175 ? -5.052 7.414 1.033 1.00 91.75 175 THR A N 1
ATOM 1394 C CA . THR A 1 175 ? -3.772 7.689 0.366 1.00 91.75 175 THR A CA 1
ATOM 1395 C C . THR A 1 175 ? -3.068 6.413 -0.104 1.00 91.75 175 THR A C 1
ATOM 1397 O O . THR A 1 175 ? -2.177 6.484 -0.947 1.00 91.75 175 THR A O 1
ATOM 1400 N N . ALA A 1 176 ? -3.507 5.224 0.330 1.00 92.88 176 ALA A N 1
ATOM 1401 C CA . ALA A 1 176 ? -2.939 3.941 -0.098 1.00 92.88 176 ALA A CA 1
ATOM 1402 C C . ALA A 1 176 ? -2.851 3.741 -1.636 1.00 92.88 176 ALA A C 1
ATOM 1404 O O . ALA A 1 176 ? -1.829 3.231 -2.106 1.00 92.88 176 ALA A O 1
ATOM 1405 N N . PRO A 1 177 ? -3.835 4.168 -2.462 1.00 92.56 177 PRO A N 1
ATOM 1406 C CA . PRO A 1 177 ? -3.748 4.074 -3.923 1.00 92.56 177 PRO A CA 1
ATOM 1407 C C . PRO A 1 177 ? -2.620 4.890 -4.555 1.00 92.56 177 PRO A C 1
ATOM 1409 O O . PRO A 1 177 ? -2.221 4.590 -5.683 1.00 92.56 177 PRO A O 1
ATOM 1412 N N . GLU A 1 178 ? -2.091 5.898 -3.859 1.00 90.19 178 GLU A N 1
ATOM 1413 C CA . GLU A 1 178 ? -0.993 6.723 -4.365 1.00 90.19 178 GLU A CA 1
ATOM 1414 C C . GLU A 1 178 ? 0.288 5.908 -4.574 1.00 90.19 178 GLU A C 1
ATOM 1416 O O . GLU A 1 178 ? 1.074 6.247 -5.456 1.00 90.19 178 GLU A O 1
ATOM 1421 N N . LEU A 1 179 ? 0.460 4.785 -3.861 1.00 89.56 179 LEU A N 1
ATOM 1422 C CA . LEU A 1 179 ? 1.615 3.892 -4.009 1.00 89.56 179 LEU A CA 1
ATOM 1423 C C . LEU A 1 179 ? 1.667 3.160 -5.362 1.00 89.56 179 LEU A C 1
ATOM 1425 O O . LEU A 1 179 ? 2.736 2.696 -5.753 1.00 89.56 179 LEU A O 1
ATOM 1429 N N . ARG A 1 180 ? 0.560 3.095 -6.118 1.00 90.12 180 ARG A N 1
ATOM 1430 C CA . ARG A 1 180 ? 0.518 2.461 -7.454 1.00 90.12 180 ARG A CA 1
ATOM 1431 C C . ARG A 1 180 ? 1.497 3.094 -8.426 1.00 90.12 180 ARG A C 1
ATOM 1433 O O . ARG A 1 180 ? 2.308 2.406 -9.039 1.00 90.12 180 ARG A O 1
ATOM 1440 N N . LYS A 1 181 ? 1.413 4.417 -8.575 1.00 86.50 181 LYS A N 1
ATOM 1441 C CA . LYS A 1 181 ? 2.213 5.161 -9.552 1.00 86.50 181 LYS A CA 1
ATOM 1442 C C . LYS A 1 181 ? 3.718 4.948 -9.357 1.00 86.50 181 LYS A C 1
ATOM 1444 O O . LYS A 1 181 ? 4.346 4.507 -10.316 1.00 86.50 181 LYS A O 1
ATOM 1449 N N . PRO A 1 182 ? 4.307 5.193 -8.174 1.00 84.81 182 PRO A N 1
ATOM 1450 C CA . PRO A 1 182 ? 5.741 5.019 -7.984 1.00 84.81 182 PRO A CA 1
ATOM 1451 C C . PRO A 1 182 ? 6.165 3.547 -8.057 1.00 84.81 182 PRO A C 1
ATOM 1453 O O . PRO A 1 182 ? 7.209 3.260 -8.639 1.00 84.81 182 PRO A O 1
ATOM 1456 N N . ALA A 1 183 ? 5.338 2.608 -7.577 1.00 86.06 183 ALA A N 1
ATOM 1457 C CA . ALA A 1 183 ? 5.629 1.178 -7.680 1.00 86.06 183 ALA A CA 1
ATOM 1458 C C . ALA A 1 183 ? 5.717 0.693 -9.136 1.00 86.06 183 ALA A C 1
ATOM 1460 O O . ALA A 1 183 ? 6.590 -0.107 -9.463 1.00 86.06 183 ALA A O 1
ATOM 1461 N N . TYR A 1 184 ? 4.827 1.164 -10.018 1.00 86.12 184 TYR A N 1
ATOM 1462 C CA . TYR A 1 184 ? 4.792 0.735 -11.423 1.00 86.12 184 TYR A CA 1
ATOM 1463 C C . TYR A 1 184 ? 5.784 1.526 -12.272 1.00 86.12 184 TYR A C 1
ATOM 1465 O O . TYR A 1 184 ? 6.546 0.952 -13.050 1.00 86.12 184 TYR A O 1
ATOM 1473 N N . HIS A 1 185 ? 5.804 2.848 -12.103 1.00 80.75 185 HIS A N 1
ATOM 1474 C CA . HIS A 1 185 ? 6.630 3.736 -12.910 1.00 80.75 185 HIS A CA 1
ATOM 1475 C C . HIS A 1 185 ? 8.123 3.537 -12.647 1.00 80.75 185 HIS A C 1
ATOM 1477 O O . HIS A 1 185 ? 8.904 3.509 -13.597 1.00 80.75 185 HIS A O 1
ATOM 1483 N N . GLY A 1 186 ? 8.528 3.323 -11.390 1.00 78.31 186 GLY A N 1
ATOM 1484 C CA . GLY A 1 186 ? 9.943 3.122 -11.071 1.00 78.31 186 GLY A CA 1
ATOM 1485 C C . GLY A 1 186 ? 10.518 1.858 -11.710 1.00 78.31 186 GLY A C 1
ATOM 1486 O O . GLY A 1 186 ? 11.694 1.823 -12.062 1.00 78.31 186 GLY A O 1
ATOM 1487 N N . ILE A 1 187 ? 9.681 0.844 -11.940 1.00 81.06 187 ILE A N 1
ATOM 1488 C CA . ILE A 1 187 ? 10.074 -0.360 -12.676 1.00 81.06 187 ILE A CA 1
ATOM 1489 C C . ILE A 1 187 ? 10.031 -0.127 -14.180 1.00 81.06 187 ILE A C 1
ATOM 1491 O O . ILE A 1 187 ? 10.945 -0.565 -14.869 1.00 81.06 187 ILE A O 1
ATOM 1495 N N . ALA A 1 188 ? 9.039 0.607 -14.689 1.00 80.69 188 ALA A N 1
ATOM 1496 C CA . ALA A 1 18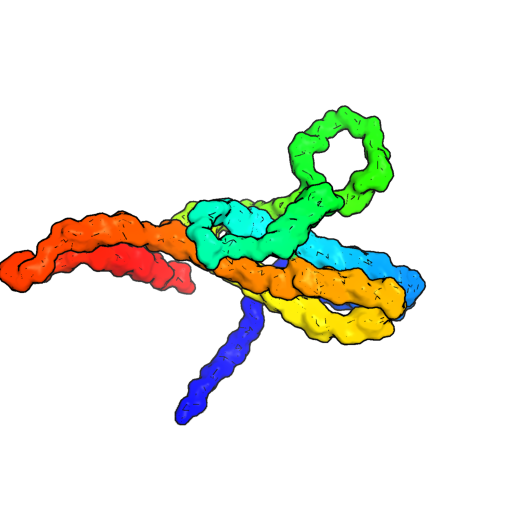8 ? 8.978 0.960 -16.106 1.00 80.69 188 ALA A CA 1
ATOM 1497 C C . ALA A 1 188 ? 10.251 1.693 -16.571 1.00 80.69 188 ALA A C 1
ATOM 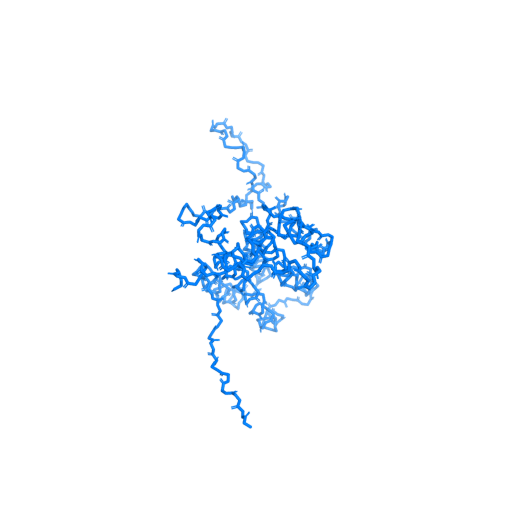1499 O O . ALA A 1 188 ? 10.789 1.352 -17.620 1.00 80.69 188 ALA A O 1
ATOM 1500 N N . ILE A 1 189 ? 10.781 2.623 -15.764 1.00 77.94 189 ILE A N 1
ATOM 1501 C CA . ILE A 1 189 ? 12.049 3.320 -16.051 1.00 77.94 189 ILE A CA 1
ATOM 1502 C C . ILE A 1 189 ? 13.237 2.345 -16.078 1.00 77.94 189 ILE A C 1
ATOM 1504 O O . ILE A 1 189 ? 14.096 2.436 -16.951 1.00 77.94 189 ILE A O 1
ATOM 1508 N N . LYS A 1 190 ? 13.302 1.401 -15.130 1.00 78.75 190 LYS A N 1
ATOM 1509 C CA . LYS A 1 190 ? 14.400 0.421 -15.061 1.00 78.75 190 LYS A CA 1
ATOM 1510 C C . LYS A 1 190 ? 14.331 -0.619 -16.181 1.00 78.75 190 LYS A C 1
ATOM 1512 O O . LYS A 1 190 ? 15.366 -1.036 -16.692 1.00 78.75 190 LYS A O 1
ATOM 1517 N N . ALA A 1 191 ? 13.126 -1.047 -16.548 1.00 78.12 191 ALA A N 1
ATOM 1518 C CA . ALA A 1 191 ? 12.893 -2.065 -17.566 1.00 78.12 191 ALA A CA 1
ATOM 1519 C C . ALA A 1 191 ? 13.039 -1.514 -18.992 1.0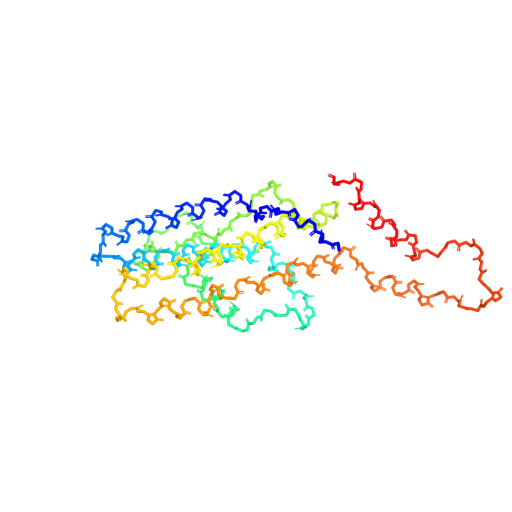0 78.12 191 ALA A C 1
ATOM 1521 O O . ALA A 1 191 ? 13.421 -2.260 -19.893 1.00 78.12 191 ALA A O 1
ATOM 1522 N N . LEU A 1 192 ? 12.754 -0.224 -19.200 1.00 80.94 192 LEU A N 1
ATOM 1523 C CA . LEU A 1 192 ? 12.838 0.428 -20.501 1.00 80.94 192 LEU A CA 1
ATOM 1524 C C . LEU A 1 192 ? 13.841 1.594 -20.454 1.00 80.94 192 LEU A C 1
ATOM 1526 O O . LEU A 1 192 ? 13.472 2.700 -20.057 1.00 80.94 192 LEU A O 1
ATOM 1530 N N . PRO A 1 193 ? 15.101 1.393 -20.889 1.00 79.06 193 PRO A N 1
ATOM 1531 C CA . PRO A 1 193 ? 16.113 2.445 -20.916 1.00 79.06 193 PRO A CA 1
ATOM 1532 C C . PRO A 1 193 ? 15.840 3.430 -22.065 1.00 79.06 193 PRO A C 1
ATOM 1534 O O . PRO A 1 193 ? 16.510 3.412 -23.102 1.00 79.06 193 PRO A O 1
ATOM 1537 N N . CYS A 1 194 ? 14.835 4.292 -21.883 1.00 79.75 194 CYS A N 1
ATOM 1538 C CA . CYS A 1 194 ? 14.365 5.252 -22.881 1.00 79.75 194 CYS A CA 1
ATOM 1539 C C . CYS A 1 194 ? 15.499 6.124 -23.427 1.00 79.75 194 CYS A C 1
ATOM 1541 O O . CYS A 1 194 ? 15.586 6.303 -24.637 1.00 79.75 194 CYS A O 1
ATOM 1543 N N . ASP A 1 195 ? 16.413 6.594 -22.577 1.00 82.94 195 ASP A N 1
ATOM 1544 C CA . ASP A 1 195 ? 17.520 7.459 -23.002 1.00 82.94 195 ASP A CA 1
ATOM 1545 C C . ASP A 1 195 ? 18.465 6.763 -23.986 1.00 82.94 195 ASP A C 1
ATOM 1547 O O . ASP A 1 195 ? 18.854 7.341 -25.001 1.00 82.94 195 ASP A O 1
ATOM 1551 N N . GLN A 1 196 ? 18.795 5.493 -23.737 1.00 83.50 196 GLN A N 1
ATOM 1552 C CA . GLN A 1 196 ? 19.652 4.719 -24.638 1.00 83.50 196 GLN A CA 1
ATOM 1553 C C . GLN A 1 196 ? 18.958 4.462 -25.979 1.00 83.50 196 GLN A C 1
ATOM 1555 O O . GLN A 1 196 ? 19.594 4.510 -27.034 1.00 83.50 196 GLN A O 1
ATOM 1560 N N . ILE A 1 197 ? 17.647 4.209 -25.951 1.00 85.00 197 ILE A N 1
ATOM 1561 C CA . ILE A 1 197 ? 16.836 4.015 -27.157 1.00 85.00 197 ILE A CA 1
ATOM 1562 C C . ILE A 1 197 ? 16.763 5.319 -27.959 1.00 85.00 197 ILE A C 1
ATOM 1564 O O . ILE A 1 197 ? 16.982 5.300 -29.170 1.00 85.00 197 ILE A O 1
ATOM 1568 N N . LEU A 1 198 ? 16.527 6.452 -27.295 1.00 85.44 198 LEU A N 1
ATOM 1569 C CA . LEU A 1 198 ? 16.476 7.773 -27.920 1.00 85.44 198 LEU A CA 1
ATOM 1570 C C . LEU A 1 198 ? 17.819 8.154 -28.543 1.00 85.44 198 LEU A C 1
ATOM 1572 O O . LEU A 1 198 ? 17.845 8.604 -29.686 1.00 85.44 198 LEU A O 1
ATOM 1576 N N . GLN A 1 199 ? 18.939 7.907 -27.858 1.00 86.31 199 GLN A N 1
ATOM 1577 C CA . GLN A 1 199 ? 20.267 8.130 -28.435 1.00 86.31 199 GLN A CA 1
ATOM 1578 C C . GLN A 1 199 ? 20.468 7.321 -29.719 1.00 86.31 199 GLN A C 1
ATOM 1580 O O . GLN A 1 199 ? 20.916 7.867 -30.726 1.00 86.31 199 GLN A O 1
ATOM 1585 N N . ARG A 1 200 ? 20.076 6.042 -29.727 1.00 82.50 200 ARG A N 1
ATOM 1586 C CA . ARG A 1 200 ? 20.145 5.207 -30.937 1.00 82.50 200 ARG A CA 1
ATOM 1587 C C . ARG A 1 200 ? 19.219 5.727 -32.035 1.00 82.50 200 ARG A C 1
ATOM 1589 O O . ARG A 1 200 ? 19.627 5.757 -33.191 1.00 82.50 200 ARG A O 1
ATOM 1596 N N . MET A 1 201 ? 18.024 6.199 -31.691 1.00 84.00 201 MET A N 1
ATOM 1597 C CA . MET A 1 201 ? 17.071 6.771 -32.646 1.00 84.00 201 MET A CA 1
ATOM 1598 C C . MET A 1 201 ? 17.595 8.058 -33.301 1.00 84.00 201 MET A C 1
ATOM 1600 O O . MET A 1 201 ? 17.426 8.241 -34.504 1.00 84.00 201 MET A O 1
ATOM 1604 N N . VAL A 1 202 ? 18.287 8.919 -32.547 1.00 86.19 202 VAL A N 1
ATOM 1605 C CA . VAL A 1 202 ? 18.916 10.147 -33.072 1.00 86.19 202 VAL A CA 1
ATOM 1606 C C . VAL A 1 202 ? 20.023 9.834 -34.082 1.00 86.19 202 VAL A C 1
ATOM 1608 O O . VAL A 1 202 ? 20.218 10.588 -35.032 1.00 86.19 202 VAL A O 1
ATOM 1611 N N . THR A 1 203 ? 20.735 8.713 -33.924 1.00 82.50 203 THR A N 1
ATOM 1612 C CA . THR A 1 203 ? 21.789 8.315 -34.878 1.00 82.50 203 THR A CA 1
ATOM 1613 C C . THR A 1 203 ? 21.257 7.812 -36.224 1.00 82.50 203 THR A C 1
ATOM 1615 O O . THR A 1 203 ? 22.035 7.648 -37.167 1.00 82.50 203 THR A O 1
ATOM 1618 N N . VAL A 1 204 ? 19.946 7.582 -36.345 1.00 81.50 204 VAL A N 1
ATOM 1619 C CA . VAL A 1 204 ? 19.322 7.111 -37.585 1.00 81.50 204 VAL A CA 1
ATOM 1620 C C . VAL A 1 204 ? 19.130 8.277 -38.552 1.00 81.50 204 VAL A C 1
ATOM 1622 O O . VAL A 1 204 ? 18.490 9.279 -38.239 1.00 81.50 204 VAL A O 1
ATOM 1625 N N . LYS A 1 205 ? 19.660 8.132 -39.769 1.00 74.19 205 LYS A N 1
ATOM 1626 C CA . LYS A 1 205 ? 19.401 9.061 -40.873 1.00 74.19 205 LYS A CA 1
ATOM 1627 C C . LYS A 1 205 ? 18.051 8.726 -41.510 1.00 74.19 205 LYS A C 1
ATOM 1629 O O . LYS A 1 205 ? 17.877 7.630 -42.027 1.00 74.19 205 LYS A O 1
ATOM 1634 N N . TRP A 1 206 ? 17.123 9.680 -41.492 1.00 74.75 206 TRP A N 1
ATOM 1635 C CA . TRP A 1 206 ? 15.749 9.521 -41.997 1.00 74.75 206 TRP A CA 1
ATOM 1636 C C . TRP A 1 206 ? 15.576 9.883 -43.483 1.00 74.75 206 TRP A C 1
ATOM 1638 O O . TRP A 1 206 ? 14.449 10.019 -43.956 1.00 74.75 206 TRP A O 1
ATOM 1648 N N . ASP A 1 207 ? 16.668 10.074 -44.230 1.00 75.31 207 ASP A N 1
ATOM 1649 C CA . ASP A 1 207 ? 16.584 10.395 -45.657 1.00 75.31 207 ASP A CA 1
ATOM 1650 C C . ASP A 1 207 ? 16.162 9.152 -46.453 1.00 75.31 207 ASP A C 1
ATOM 1652 O O . ASP A 1 207 ? 16.791 8.100 -46.356 1.00 75.31 207 ASP A O 1
ATOM 1656 N N . ILE A 1 208 ? 15.109 9.285 -47.265 1.00 65.56 208 ILE A N 1
ATOM 1657 C CA . ILE A 1 208 ? 14.446 8.211 -48.026 1.00 65.56 208 ILE A CA 1
ATOM 1658 C C . ILE A 1 208 ? 15.431 7.468 -48.948 1.00 65.56 208 ILE A C 1
ATOM 1660 O O . ILE A 1 208 ? 15.216 6.304 -49.275 1.00 65.56 208 ILE A O 1
ATOM 1664 N N . ARG A 1 209 ? 16.533 8.121 -49.342 1.00 65.38 209 ARG A N 1
ATOM 1665 C CA . ARG A 1 209 ? 17.587 7.542 -50.196 1.00 65.38 209 ARG A CA 1
ATOM 1666 C C . ARG A 1 209 ? 18.578 6.650 -49.436 1.00 65.38 209 ARG A C 1
ATOM 1668 O O . ARG A 1 209 ? 19.192 5.787 -50.053 1.00 65.38 209 ARG A O 1
ATOM 1675 N N . ASP A 1 210 ? 18.703 6.848 -48.124 1.00 60.84 210 ASP A N 1
ATOM 1676 C CA . ASP A 1 210 ? 19.660 6.178 -47.231 1.00 60.84 210 ASP A CA 1
ATOM 1677 C C . ASP A 1 210 ? 18.993 5.130 -46.316 1.00 60.84 210 ASP A C 1
ATOM 1679 O O . ASP A 1 210 ? 19.673 4.501 -45.496 1.00 60.84 210 ASP A O 1
ATOM 1683 N N . ILE A 1 211 ? 17.677 4.906 -46.451 1.00 62.62 211 ILE A N 1
ATOM 1684 C CA . ILE A 1 211 ? 16.956 3.851 -45.727 1.00 62.62 211 ILE A CA 1
ATOM 1685 C C . ILE A 1 211 ? 17.425 2.495 -46.260 1.00 62.62 211 ILE A C 1
ATOM 1687 O O . ILE A 1 211 ? 16.927 1.968 -47.256 1.00 62.62 211 ILE A O 1
ATOM 1691 N N . LYS A 1 212 ? 18.418 1.919 -45.584 1.00 60.12 212 LYS A N 1
ATOM 1692 C CA . LYS A 1 212 ? 18.842 0.537 -45.809 1.00 60.12 212 LYS A CA 1
ATOM 1693 C C . LYS A 1 212 ? 17.676 -0.389 -45.459 1.00 60.12 212 LYS A C 1
ATOM 1695 O O . LYS A 1 212 ? 17.005 -0.185 -44.455 1.00 60.12 212 LYS A O 1
ATOM 1700 N N . SER A 1 213 ? 17.485 -1.460 -46.220 1.00 64.44 213 SER A N 1
ATOM 1701 C CA . SER A 1 213 ? 16.484 -2.515 -45.977 1.00 64.44 213 SER A CA 1
ATOM 1702 C C . SER A 1 213 ? 16.755 -3.377 -44.724 1.00 64.44 213 SER A C 1
ATOM 1704 O O . SER A 1 213 ? 16.202 -4.464 -44.587 1.00 64.44 213 SER A O 1
ATOM 1706 N N . GLN A 1 214 ? 17.613 -2.911 -43.813 1.00 66.62 214 GLN A N 1
ATOM 1707 C CA . GLN A 1 214 ? 17.983 -3.588 -42.571 1.00 66.62 214 GLN A CA 1
ATOM 1708 C C . GLN A 1 214 ? 17.159 -3.046 -41.400 1.00 66.62 214 GLN A C 1
ATOM 1710 O O . GLN A 1 214 ? 16.775 -1.876 -41.382 1.00 66.62 214 GLN A O 1
ATOM 1715 N N . HIS A 1 215 ? 16.910 -3.899 -40.407 1.00 66.88 215 HIS A N 1
ATOM 1716 C CA . HIS A 1 215 ? 16.232 -3.504 -39.178 1.00 66.88 215 HIS A CA 1
ATOM 1717 C C . HIS A 1 215 ? 17.018 -2.413 -38.436 1.00 66.88 215 HIS A C 1
ATOM 1719 O O . HIS A 1 215 ? 18.250 -2.353 -38.473 1.00 66.88 215 HIS A O 1
ATOM 1725 N N . SER A 1 216 ? 16.290 -1.508 -37.783 1.00 78.19 216 SER A N 1
ATOM 1726 C CA . SER A 1 216 ? 16.902 -0.485 -36.941 1.00 78.19 216 SER A CA 1
ATOM 1727 C C . SER A 1 216 ? 17.289 -1.099 -35.600 1.00 78.19 216 SER A C 1
ATOM 1729 O O . SER A 1 216 ? 16.436 -1.634 -34.899 1.00 78.19 216 SER A O 1
ATOM 1731 N N . SER A 1 217 ? 18.546 -0.943 -35.189 1.00 80.19 217 SER A N 1
ATOM 1732 C CA . SER A 1 217 ? 19.078 -1.555 -33.961 1.00 80.19 217 SER A CA 1
ATOM 1733 C C . SER A 1 217 ? 18.316 -1.173 -32.683 1.00 80.19 217 SER A C 1
ATOM 1735 O O . SER A 1 217 ? 18.275 -1.948 -31.726 1.00 80.19 217 SER A O 1
ATOM 1737 N N . TYR A 1 218 ? 17.693 0.012 -32.645 1.00 82.44 218 TYR A N 1
ATOM 1738 C CA . TYR A 1 218 ? 16.828 0.423 -31.536 1.00 82.44 218 TYR A CA 1
ATOM 1739 C C . TYR A 1 218 ? 15.505 -0.361 -31.514 1.00 82.44 218 TYR A C 1
ATOM 1741 O O . TYR A 1 218 ? 15.022 -0.685 -30.433 1.00 82.44 218 TYR A O 1
ATOM 1749 N N . VAL A 1 219 ? 14.949 -0.697 -32.686 1.00 83.75 219 VAL A N 1
ATOM 1750 C CA . VAL A 1 219 ? 13.741 -1.526 -32.825 1.00 83.75 219 VAL A CA 1
ATOM 1751 C C . VAL A 1 219 ? 14.057 -2.951 -32.406 1.00 83.75 219 VAL A C 1
ATOM 1753 O O . VAL A 1 219 ? 13.303 -3.511 -31.627 1.00 83.75 219 VAL A O 1
ATOM 1756 N N . ASP A 1 220 ? 15.199 -3.500 -32.820 1.00 83.25 220 ASP A N 1
ATOM 1757 C CA . ASP A 1 220 ? 15.614 -4.845 -32.400 1.00 83.25 220 ASP A CA 1
ATOM 1758 C C . ASP A 1 220 ? 15.821 -4.921 -30.883 1.00 83.25 220 ASP A C 1
ATOM 1760 O O . ASP A 1 220 ? 15.409 -5.883 -30.242 1.00 83.25 220 ASP A O 1
ATOM 1764 N N . SER A 1 221 ? 16.386 -3.866 -30.285 1.00 80.69 221 SER A N 1
ATOM 1765 C CA . SER A 1 221 ? 16.543 -3.769 -28.828 1.00 80.69 221 SER A CA 1
ATOM 1766 C C . SER A 1 221 ? 15.191 -3.675 -28.114 1.00 80.69 221 SER A C 1
ATOM 1768 O O . SER A 1 221 ? 14.992 -4.331 -27.098 1.00 80.69 221 SER A O 1
ATOM 1770 N N . LEU A 1 222 ? 14.251 -2.888 -28.647 1.00 82.50 222 LEU A N 1
ATOM 1771 C CA . LEU A 1 222 ? 12.886 -2.789 -28.123 1.00 82.50 222 LEU A CA 1
ATOM 1772 C C . LEU A 1 222 ? 12.150 -4.123 -28.219 1.00 82.50 222 LEU A C 1
ATOM 1774 O O . LEU A 1 222 ? 11.563 -4.561 -27.237 1.00 82.50 222 LEU A O 1
ATOM 1778 N N . VAL A 1 223 ? 12.205 -4.771 -29.383 1.00 82.50 223 VAL A N 1
ATOM 1779 C CA . VAL A 1 223 ? 11.590 -6.078 -29.606 1.00 82.50 223 VAL A CA 1
ATOM 1780 C C . VAL A 1 223 ? 12.198 -7.081 -28.643 1.00 82.50 223 VAL A C 1
ATOM 1782 O O . VAL A 1 223 ? 11.445 -7.697 -27.914 1.00 82.50 223 VAL A O 1
ATOM 1785 N N . GLN A 1 224 ? 13.525 -7.171 -28.528 1.00 80.56 224 GLN A N 1
ATOM 1786 C CA . GLN A 1 224 ? 14.177 -8.090 -27.594 1.00 80.56 224 GLN A CA 1
ATOM 1787 C C . GLN A 1 224 ? 13.756 -7.850 -26.137 1.00 80.56 224 GLN A C 1
ATOM 1789 O O . GLN A 1 224 ? 13.469 -8.814 -25.430 1.00 80.56 224 GLN A O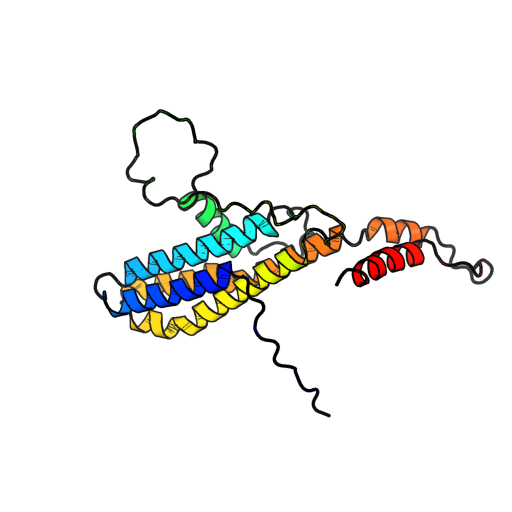 1
ATOM 1794 N N . ILE A 1 225 ? 13.684 -6.592 -25.687 1.00 76.25 225 ILE A N 1
ATOM 1795 C CA . ILE A 1 225 ? 13.216 -6.252 -24.335 1.00 76.25 225 ILE A CA 1
ATOM 1796 C C . ILE A 1 225 ? 11.764 -6.703 -24.142 1.00 76.25 225 ILE A C 1
ATOM 1798 O O . ILE A 1 225 ? 11.454 -7.303 -23.120 1.00 76.25 225 ILE A O 1
ATOM 1802 N N . LEU A 1 226 ? 10.888 -6.454 -25.116 1.00 74.00 226 LEU A N 1
ATOM 1803 C CA . LEU A 1 226 ? 9.457 -6.753 -25.021 1.00 74.00 226 LEU A CA 1
ATOM 1804 C C . LEU A 1 226 ? 9.128 -8.239 -25.253 1.00 74.00 226 LEU A C 1
ATOM 1806 O O . LEU A 1 226 ? 8.183 -8.748 -24.666 1.00 74.00 226 LEU A O 1
ATOM 1810 N N . THR A 1 227 ? 9.904 -8.965 -26.060 1.00 70.56 227 THR A N 1
ATOM 1811 C CA . THR A 1 227 ? 9.670 -10.386 -26.365 1.00 70.56 227 THR A CA 1
ATOM 1812 C C . THR A 1 227 ? 10.360 -11.316 -25.377 1.00 70.56 227 THR A C 1
ATOM 1814 O O . THR A 1 227 ? 9.792 -12.350 -25.040 1.00 70.56 227 THR A O 1
ATOM 1817 N N . CYS A 1 228 ? 11.538 -10.965 -24.837 1.00 58.50 228 CYS A N 1
ATOM 1818 C CA . CYS A 1 228 ? 12.088 -11.703 -23.688 1.00 58.50 228 CYS A CA 1
ATOM 1819 C C . CYS A 1 228 ? 11.165 -11.617 -22.461 1.00 58.50 228 CYS A C 1
ATOM 1821 O O . CYS A 1 228 ? 11.243 -12.475 -21.588 1.00 58.50 228 CYS A O 1
ATOM 1823 N N . GLN A 1 229 ? 10.274 -10.621 -22.403 1.00 55.16 229 GLN A N 1
ATOM 1824 C CA . GLN A 1 229 ? 9.255 -10.498 -21.360 1.00 55.16 229 GLN A CA 1
ATOM 1825 C C . GLN A 1 229 ? 8.068 -11.463 -21.531 1.00 55.16 229 GLN A C 1
ATOM 1827 O O . GLN A 1 229 ? 7.439 -11.802 -20.533 1.00 55.16 229 GLN A O 1
ATOM 1832 N N . GLU A 1 230 ? 7.768 -11.940 -22.747 1.00 46.25 230 GLU A N 1
ATOM 1833 C CA . GLU A 1 230 ? 6.628 -12.843 -23.002 1.00 46.25 230 GLU A CA 1
ATOM 1834 C C . GLU A 1 230 ? 6.957 -14.331 -22.798 1.00 46.25 230 GLU A C 1
ATOM 1836 O O . GLU A 1 230 ? 6.063 -15.123 -22.520 1.00 46.25 230 GLU A O 1
ATOM 1841 N N . VAL A 1 231 ? 8.228 -14.737 -22.886 1.00 42.12 231 VAL A N 1
ATOM 1842 C CA . VAL A 1 231 ? 8.634 -16.162 -22.831 1.00 42.12 231 VAL A CA 1
ATOM 1843 C C . VAL A 1 231 ? 8.597 -16.751 -21.404 1.00 42.12 231 VAL A C 1
ATOM 1845 O O . VAL A 1 231 ? 8.777 -17.956 -21.220 1.00 42.12 231 VAL A O 1
ATOM 1848 N N . HIS A 1 232 ? 8.354 -15.931 -20.377 1.00 44.31 232 HIS A N 1
ATOM 1849 C CA . HIS A 1 232 ? 8.402 -16.342 -18.964 1.00 44.31 232 HIS A CA 1
ATOM 1850 C C . HIS A 1 232 ? 7.128 -16.028 -18.147 1.00 44.31 232 HIS A C 1
ATOM 1852 O O . HIS A 1 232 ? 7.181 -16.064 -16.916 1.00 44.31 232 HIS A O 1
ATOM 1858 N N . GLN A 1 233 ? 5.992 -15.756 -18.807 1.00 35.00 233 GLN A N 1
ATOM 1859 C CA . GLN A 1 233 ? 4.649 -15.899 -18.208 1.00 35.00 233 GLN A CA 1
ATOM 1860 C C . GLN A 1 233 ? 4.106 -17.313 -18.416 1.00 35.00 233 GLN A C 1
ATOM 1862 O O . GLN A 1 233 ? 3.373 -17.777 -17.512 1.00 35.00 233 GLN A O 1
#